Protein 3KH5 (pdb70)

CATH classification: 3.10.580.10 (+1 more: 3.10.580.10)

Radius of gyration: 19.26 Å; Cα contacts (8 Å, |Δi|>4): 533; chains: 1; bounding box: 36×44×48 Å

Organism: Methanocaldococcus jannaschii (strain ATCC 43067 / DSM 2661 / JAL-1 / JCM 10045 / NBRC 100440) (NCBI:txid243232)

Structure (mmCIF, N/CA/C/O backbone):
data_3KH5
#
_entry.id   3KH5
#
_cell.length_a   108.548
_cell.length_b   108.548
_cell.length_c   143.627
_cell.angle_alpha   90.00
_cell.angle_beta   90.00
_cell.angle_gamma   120.00
#
_symmetry.space_group_name_H-M   'H 3 2'
#
loop_
_entity.id
_entity.type
_entity.pdbx_description
1 polymer 'protein MJ1225'
2 non-polymer "ADENOSINE-5'-DIPHOSPHATE"
3 non-polymer 'ADENOSINE MONOPHOSPHATE'
4 non-polymer 'SULFATE ION'
5 water water
#
loop_
_atom_site.group_PDB
_atom_site.id
_atom_site.type_symbol
_atom_site.label_atom_id
_atom_site.label_alt_id
_atom_site.label_comp_id
_atom_site.label_asym_id
_atom_site.label_entity_id
_atom_site.label_seq_id
_atom_site.pdbx_PDB_ins_code
_atom_site.Cartn_x
_atom_site.Cartn_y
_atom_site.Cartn_z
_atom_site.occupancy
_atom_site.B_iso_or_equiv
_atom_site.auth_seq_id
_atom_site.auth_comp_id
_atom_site.auth_asym_id
_atom_site.auth_atom_id
_atom_site.pdbx_PDB_model_num
ATOM 1 N N . VAL A 1 3 ? 9.952 23.465 51.477 1.00 66.06 3 VAL A N 1
ATOM 2 C CA . VAL A 1 3 ? 8.917 22.705 50.712 1.00 66.05 3 VAL A CA 1
ATOM 3 C C . VAL A 1 3 ? 9.602 21.582 49.924 1.00 66.03 3 VAL A C 1
ATOM 4 O O . VAL A 1 3 ? 10.077 21.811 48.808 1.00 66.02 3 VAL A O 1
ATOM 8 N N . ARG A 1 4 ? 9.643 20.377 50.495 1.00 66.00 4 ARG A N 1
ATOM 9 C CA . ARG A 1 4 ? 10.426 19.286 49.900 1.00 66.05 4 ARG A CA 1
ATOM 10 C C . ARG A 1 4 ? 9.867 18.808 48.567 1.00 65.85 4 ARG A C 1
ATOM 11 O O . ARG A 1 4 ? 8.660 18.583 48.436 1.00 65.74 4 ARG A O 1
ATOM 19 N N . VAL A 1 5 ? 10.757 18.666 47.581 1.00 65.85 5 VAL A N 1
ATOM 20 C CA . VAL A 1 5 ? 10.376 18.180 46.249 1.00 65.94 5 VAL A CA 1
ATOM 21 C C . VAL A 1 5 ? 9.712 16.816 46.330 1.00 66.35 5 VAL A C 1
ATOM 22 O O . VAL A 1 5 ? 8.807 16.517 45.546 1.00 66.25 5 VAL A O 1
ATOM 26 N N . MET A 1 6 ? 10.164 15.997 47.281 1.00 67.07 6 MET A N 1
ATOM 27 C CA . MET A 1 6 ? 9.571 14.685 47.522 1.00 67.94 6 MET A CA 1
ATOM 28 C C . MET A 1 6 ? 8.067 14.764 47.785 1.00 68.71 6 MET A C 1
ATOM 29 O O . MET A 1 6 ? 7.339 13.807 47.506 1.00 68.76 6 MET A O 1
ATOM 34 N N . LYS A 1 7 ? 7.605 15.901 48.310 1.00 69.81 7 LYS A N 1
ATOM 35 C CA . LYS A 1 7 ? 6.174 16.127 48.549 1.00 70.95 7 LYS A CA 1
ATOM 36 C C . LYS A 1 7 ? 5.345 16.195 47.262 1.00 71.68 7 LYS A C 1
ATOM 37 O O . LYS A 1 7 ? 4.164 15.840 47.262 1.00 71.73 7 LYS A O 1
ATOM 43 N N . ILE A 1 8 ? 5.966 16.657 46.178 1.00 72.66 8 ILE A N 1
ATOM 44 C CA . ILE A 1 8 ? 5.327 16.688 44.861 1.00 73.63 8 ILE A CA 1
ATOM 45 C C . ILE A 1 8 ? 5.645 15.426 44.090 1.00 74.27 8 ILE A C 1
ATOM 46 O O . ILE A 1 8 ? 4.827 14.945 43.292 1.00 74.38 8 ILE A O 1
ATOM 51 N N . ALA A 1 9 ? 6.848 14.903 44.334 1.00 75.00 9 ALA A N 1
ATOM 52 C CA . ALA A 1 9 ? 7.405 13.828 43.524 1.00 75.57 9 ALA A CA 1
ATOM 53 C C . ALA A 1 9 ? 6.380 12.746 43.243 1.00 75.82 9 ALA A C 1
ATOM 54 O O . ALA A 1 9 ? 5.790 12.165 44.160 1.00 75.93 9 ALA A O 1
ATOM 56 N N . GLN A 1 10 ? 6.176 12.505 41.952 1.00 75.89 10 GLN A N 1
ATOM 57 C CA . GLN A 1 10 ? 5.224 11.526 41.464 1.00 75.74 10 GLN A CA 1
ATOM 58 C C . GLN A 1 10 ? 5.455 10.193 42.139 1.00 75.25 10 GLN A C 1
ATOM 59 O O . GLN A 1 10 ? 6.505 9.556 41.987 1.00 75.34 10 GLN A O 1
ATOM 65 N N . ASN A 1 11 ? 4.432 9.785 42.881 1.00 74.26 11 ASN A N 1
ATOM 66 C CA . ASN A 1 11 ? 4.497 8.673 43.810 1.00 72.98 11 ASN A CA 1
ATOM 67 C C . ASN A 1 11 ? 4.581 7.340 43.094 1.00 71.47 11 ASN A C 1
ATOM 68 O O . ASN A 1 11 ? 4.681 6.282 43.735 1.00 71.47 11 ASN A O 1
ATOM 73 N N . LYS A 1 12 ? 4.494 7.395 41.766 1.00 69.15 12 LYS A N 1
ATOM 74 C CA . LYS A 1 12 ? 4.595 6.204 40.949 1.00 66.61 12 LYS A CA 1
ATOM 75 C C . LYS A 1 12 ? 5.998 5.606 41.012 1.00 64.32 12 LYS A C 1
ATOM 76 O O . LYS A 1 12 ? 6.948 6.242 41.484 1.00 64.20 12 LYS A O 1
ATOM 82 N N . LYS A 1 13 ? 6.103 4.365 40.548 1.00 61.08 13 LYS A N 1
ATOM 83 C CA . LYS A 1 13 ? 7.383 3.740 40.260 1.00 57.76 13 LYS A CA 1
ATOM 84 C C . LYS A 1 13 ? 8.033 4.423 39.059 1.00 54.85 13 LYS A C 1
ATOM 85 O O . LYS A 1 13 ? 7.364 4.767 38.081 1.00 54.51 13 LYS A O 1
ATOM 91 N N . ILE A 1 14 ? 9.340 4.626 39.133 1.00 51.10 14 ILE A N 1
ATOM 92 C CA . ILE A 1 14 ? 10.028 5.252 38.021 1.00 47.40 14 ILE A CA 1
ATOM 93 C C . ILE A 1 14 ? 10.440 4.181 37.027 1.00 45.06 14 ILE A C 1
ATOM 94 O O . ILE A 1 14 ? 11.064 3.182 37.393 1.00 44.66 14 ILE A O 1
ATOM 99 N N . VAL A 1 15 ? 10.051 4.390 35.773 1.00 42.19 15 VAL A N 1
ATOM 100 C CA . VAL A 1 15 ? 10.432 3.508 34.673 1.00 39.76 15 VAL A CA 1
ATOM 101 C C . VAL A 1 15 ? 11.910 3.727 34.334 1.00 38.27 15 VAL A C 1
ATOM 102 O O . VAL A 1 15 ? 12.330 4.848 34.036 1.00 38.00 15 VAL A O 1
ATOM 106 N N . THR A 1 16 ? 12.689 2.651 34.397 1.00 36.56 16 THR A N 1
ATOM 107 C CA . THR A 1 16 ? 14.130 2.722 34.176 1.00 35.10 16 THR A CA 1
ATOM 108 C C . THR A 1 16 ? 14.606 1.668 33.186 1.00 34.24 16 THR A C 1
ATOM 109 O O . THR A 1 16 ? 13.874 0.729 32.854 1.00 34.04 16 THR A O 1
ATOM 113 N N . VAL A 1 17 ? 15.839 1.844 32.715 1.00 33.10 17 VAL A N 1
ATOM 114 C CA . VAL A 1 17 ? 16.583 0.787 32.022 1.00 32.36 17 VAL A CA 1
ATOM 115 C C . VAL A 1 17 ? 17.953 0.563 32.696 1.00 32.27 17 VAL A C 1
ATOM 116 O O . VAL A 1 17 ? 18.326 1.296 33.618 1.00 32.28 17 VAL A O 1
ATOM 120 N N . TYR A 1 18 ? 18.684 -0.456 32.239 1.00 32.18 18 TYR A N 1
ATOM 121 C CA . TYR A 1 18 ? 20.024 -0.779 32.755 1.00 32.08 18 TYR A CA 1
ATOM 122 C C . TYR A 1 18 ? 21.087 -0.444 31.723 1.00 31.73 18 TYR A C 1
ATOM 123 O O . TYR A 1 18 ? 20.763 -0.296 30.545 1.00 31.67 18 TYR A O 1
ATOM 132 N N . PRO A 1 19 ? 22.365 -0.325 32.152 1.00 31.48 19 PRO A N 1
ATOM 133 C CA . PRO A 1 19 ? 23.424 0.006 31.196 1.00 31.45 19 PRO A CA 1
ATOM 134 C C . PRO A 1 19 ? 23.536 -1.008 30.063 1.00 31.55 19 PRO A C 1
ATOM 135 O O . PRO A 1 19 ? 23.922 -0.643 28.949 1.00 31.26 19 PRO A O 1
ATOM 139 N N . THR A 1 20 ? 23.190 -2.261 30.346 1.00 31.74 20 THR A N 1
ATOM 140 C CA . THR A 1 20 ? 23.281 -3.328 29.347 1.00 32.16 20 THR A CA 1
ATOM 141 C C . THR A 1 20 ? 21.992 -3.556 28.544 1.00 31.99 20 THR A C 1
ATOM 142 O O . THR A 1 20 ? 21.972 -4.382 27.626 1.00 32.24 20 THR A O 1
ATOM 146 N N . THR A 1 21 ? 20.922 -2.843 28.893 1.00 31.83 21 THR A N 1
ATOM 147 C CA . THR A 1 21 ? 19.711 -2.828 28.075 1.00 31.51 21 THR A CA 1
ATOM 148 C C . THR A 1 21 ? 20.095 -2.268 26.701 1.00 31.26 21 THR A C 1
ATOM 149 O O . THR A 1 21 ? 20.787 -1.253 26.623 1.00 31.25 21 THR A O 1
ATOM 153 N N . THR A 1 22 ? 19.679 -2.937 25.626 1.00 30.90 22 THR A N 1
ATOM 154 C CA . THR A 1 22 ? 19.987 -2.459 24.273 1.00 30.63 22 THR A CA 1
ATOM 155 C C . THR A 1 22 ? 19.264 -1.154 23.981 1.00 30.95 22 THR A C 1
ATOM 156 O O . THR A 1 22 ? 18.214 -0.875 24.566 1.00 30.78 22 THR A O 1
ATOM 160 N N . ILE A 1 23 ? 19.825 -0.364 23.069 1.00 31.54 23 ILE A N 1
ATOM 161 C CA . ILE A 1 23 ? 19.146 0.815 22.527 1.00 32.06 23 ILE A CA 1
ATOM 162 C C . ILE A 1 23 ? 17.732 0.468 22.022 1.00 32.76 23 ILE A C 1
ATOM 163 O O . ILE A 1 23 ? 16.773 1.186 22.329 1.00 32.68 23 ILE A O 1
ATOM 168 N N . ARG A 1 24 ? 17.607 -0.630 21.265 1.00 33.67 24 ARG A N 1
ATOM 169 C CA . ARG A 1 24 ? 16.293 -1.088 20.765 1.00 34.53 24 ARG A CA 1
ATOM 170 C C . ARG A 1 24 ? 15.291 -1.248 21.909 1.00 34.61 24 ARG A C 1
ATOM 171 O O . ARG A 1 24 ? 14.184 -0.714 21.838 1.00 34.68 24 ARG A O 1
ATOM 179 N N . LYS A 1 25 ? 15.686 -1.974 22.957 1.00 34.80 25 LYS A N 1
ATOM 180 C CA . LYS A 1 25 ? 14.815 -2.221 24.115 1.00 35.13 25 LYS A CA 1
ATOM 181 C C . LYS A 1 25 ? 14.483 -0.935 24.876 1.00 34.91 25 LYS A C 1
ATOM 182 O O . LYS A 1 25 ? 13.367 -0.779 25.376 1.00 34.93 25 LYS A O 1
ATOM 188 N N . ALA A 1 26 ? 15.455 -0.026 24.965 1.00 34.65 26 ALA A N 1
ATOM 189 C CA . ALA A 1 26 ? 15.240 1.289 25.572 1.00 34.58 26 ALA A CA 1
ATOM 190 C C . ALA A 1 26 ? 14.182 2.077 24.802 1.00 34.69 26 ALA A C 1
ATOM 191 O O . ALA A 1 26 ? 13.308 2.701 25.406 1.00 34.48 26 ALA A O 1
ATOM 193 N N . LEU A 1 27 ? 14.261 2.032 23.472 1.00 35.13 27 LEU A N 1
ATOM 194 C CA . LEU A 1 27 ? 13.270 2.672 22.606 1.00 36.02 27 LEU A CA 1
ATOM 195 C C . LEU A 1 27 ? 11.860 2.129 22.810 1.00 36.78 27 LEU A C 1
ATOM 196 O O . LEU A 1 27 ? 10.895 2.896 22.867 1.00 36.75 27 LEU A O 1
ATOM 201 N N . MET A 1 28 ? 11.748 0.804 22.890 1.00 37.94 28 MET A N 1
ATOM 202 C CA . MET A 1 28 ? 10.460 0.143 23.105 1.00 39.35 28 MET A CA 1
ATOM 203 C C . MET A 1 28 ? 9.909 0.557 24.459 1.00 39.77 28 MET A C 1
ATOM 204 O O . MET A 1 28 ? 8.720 0.848 24.592 1.00 39.93 28 MET A O 1
ATOM 209 N N . THR A 1 29 ? 10.793 0.596 25.454 1.00 40.41 29 THR A N 1
ATOM 210 C CA . THR A 1 29 ? 10.440 1.064 26.786 1.00 41.13 29 THR A CA 1
ATOM 211 C C . THR A 1 29 ? 9.869 2.490 26.704 1.00 42.16 29 THR A C 1
ATOM 212 O O . THR A 1 29 ? 8.794 2.765 27.261 1.00 42.09 29 THR A O 1
ATOM 216 N N . MET A 1 30 ? 10.562 3.373 25.980 1.00 43.68 30 MET A N 1
ATOM 217 C CA . MET A 1 30 ? 10.117 4.757 25.768 1.00 45.38 30 MET A CA 1
ATOM 218 C C . MET A 1 30 ? 8.743 4.831 25.134 1.00 47.18 30 MET A C 1
ATOM 219 O O . MET A 1 30 ? 7.834 5.472 25.669 1.00 47.21 30 MET A O 1
ATOM 224 N N . ASN A 1 31 ? 8.613 4.184 23.978 1.00 49.64 31 ASN A N 1
ATOM 225 C CA . ASN A 1 31 ? 7.383 4.215 23.202 1.00 52.23 31 ASN A CA 1
ATOM 226 C C . ASN A 1 31 ? 6.211 3.596 23.933 1.00 53.66 31 ASN A C 1
ATOM 227 O O . ASN A 1 31 ? 5.088 4.091 23.838 1.00 53.90 31 ASN A O 1
ATOM 232 N N . GLU A 1 32 ? 6.478 2.514 24.660 1.00 55.45 32 GLU A N 1
ATOM 233 C CA . GLU A 1 32 ? 5.425 1.774 25.349 1.00 57.12 32 GLU A CA 1
ATOM 234 C C . GLU A 1 32 ? 4.875 2.546 26.534 1.00 57.80 32 GLU A C 1
ATOM 235 O O . GLU A 1 32 ? 3.677 2.829 26.597 1.00 58.03 32 GLU A O 1
ATOM 241 N N . ASN A 1 33 ? 5.762 2.893 27.462 1.00 58.48 33 ASN A N 1
ATOM 242 C CA . ASN A 1 33 ? 5.384 3.562 28.700 1.00 58.92 33 ASN A CA 1
ATOM 243 C C . ASN A 1 33 ? 5.016 5.035 28.531 1.00 58.80 33 ASN A C 1
ATOM 244 O O . ASN A 1 33 ? 4.551 5.668 29.484 1.00 58.92 33 ASN A O 1
ATOM 249 N N . LYS A 1 34 ? 5.232 5.569 27.328 1.00 58.38 34 LYS A N 1
ATOM 250 C CA . LYS A 1 34 ? 4.982 6.984 27.002 1.00 57.76 34 LYS A CA 1
ATOM 251 C C . LYS A 1 34 ? 5.942 7.942 27.716 1.00 56.71 34 LYS A C 1
ATOM 252 O O . LYS A 1 34 ? 5.836 9.165 27.571 1.00 56.70 34 LYS A O 1
ATOM 258 N N . TYR A 1 35 ? 6.877 7.377 28.480 1.00 55.17 35 TYR A N 1
ATOM 259 C CA . TYR A 1 35 ? 7.920 8.160 29.139 1.00 53.62 35 TYR A CA 1
ATOM 260 C C . TYR A 1 35 ? 9.118 8.353 28.242 1.00 51.90 35 TYR A C 1
ATOM 261 O O . TYR A 1 35 ? 9.785 7.395 27.838 1.00 51.76 35 TYR A O 1
ATOM 270 N N . ARG A 1 36 ? 9.376 9.618 27.940 1.00 49.62 36 ARG A N 1
ATOM 271 C CA . ARG A 1 36 ? 10.455 9.981 27.044 1.00 47.46 36 ARG A CA 1
ATOM 272 C C . ARG A 1 36 ? 11.746 10.388 27.786 1.00 45.37 36 ARG A C 1
ATOM 273 O O . ARG A 1 36 ? 12.647 10.986 27.192 1.00 45.06 36 ARG A O 1
ATOM 281 N N . ARG A 1 37 ? 11.831 10.046 29.073 1.00 42.72 37 ARG A N 1
ATOM 282 C CA . ARG A 1 37 ? 13.027 10.305 29.888 1.00 40.09 37 ARG A CA 1
ATOM 283 C C . ARG A 1 37 ? 13.285 9.118 30.812 1.00 38.38 37 ARG A C 1
ATOM 284 O O . ARG A 1 37 ? 12.533 8.889 31.763 1.00 38.10 37 ARG A O 1
ATOM 292 N N . LEU A 1 38 ? 14.345 8.362 30.527 1.00 36.35 38 LEU A N 1
ATOM 293 C CA . LEU A 1 38 ? 14.628 7.133 31.273 1.00 34.67 38 LEU A CA 1
ATOM 294 C C . LEU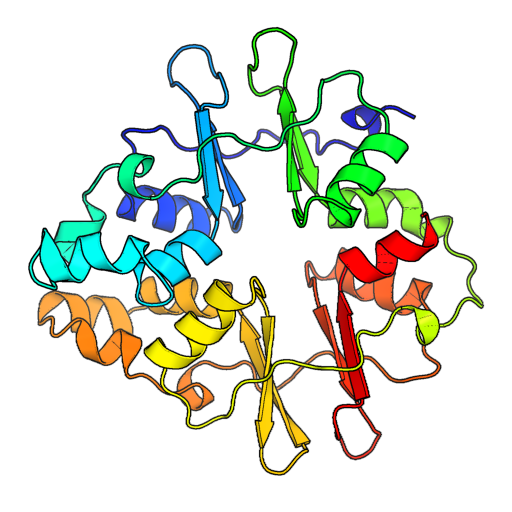 A 1 38 ? 15.958 7.139 32.032 1.00 33.59 38 LEU A C 1
ATOM 295 O O . LEU A 1 38 ? 17.028 7.096 31.401 1.00 33.22 38 LEU A O 1
ATOM 300 N N . PRO A 1 39 ? 15.902 7.177 33.385 1.00 32.82 39 PRO A N 1
ATOM 301 C CA . PRO A 1 39 ? 17.098 6.945 34.196 1.00 32.33 39 PRO A CA 1
ATOM 302 C C . PRO A 1 39 ? 17.690 5.575 33.912 1.00 32.02 39 PRO A C 1
ATOM 303 O O . PRO A 1 39 ? 16.957 4.598 33.720 1.00 31.56 39 PRO A O 1
ATOM 307 N N . VAL A 1 40 ? 19.014 5.531 33.857 1.00 31.98 40 VAL A N 1
ATOM 308 C CA . VAL A 1 40 ? 19.738 4.288 33.711 1.00 32.30 40 VAL A CA 1
ATOM 309 C C . VAL A 1 40 ? 20.314 3.965 35.090 1.00 33.29 40 VAL A C 1
ATOM 310 O O . VAL A 1 40 ? 21.012 4.785 35.699 1.00 33.29 40 VAL A O 1
ATOM 314 N N . VAL A 1 41 ? 19.971 2.784 35.595 1.00 34.50 41 VAL A N 1
ATOM 315 C CA . VAL A 1 41 ? 20.354 2.371 36.944 1.00 35.81 41 VAL A CA 1
ATOM 316 C C . VAL A 1 41 ? 21.070 1.013 36.936 1.00 37.19 41 VAL A C 1
ATOM 317 O O . VAL A 1 41 ? 20.877 0.216 36.015 1.00 37.05 41 VAL A O 1
ATOM 321 N N . ASN A 1 42 ? 21.891 0.747 37.951 1.00 39.08 42 ASN A N 1
ATOM 322 C CA . ASN A 1 42 ? 22.424 -0.606 38.159 1.00 41.20 42 ASN A CA 1
ATOM 323 C C . ASN A 1 42 ? 21.315 -1.560 38.604 1.00 42.44 42 ASN A C 1
ATOM 324 O O . ASN A 1 42 ? 20.398 -1.148 39.321 1.00 42.55 42 ASN A O 1
ATOM 329 N N . ALA A 1 43 ? 21.418 -2.836 38.213 1.00 44.20 43 ALA A N 1
ATOM 330 C CA . ALA A 1 43 ? 20.310 -3.801 38.439 1.00 45.84 43 ALA A CA 1
ATOM 331 C C . ALA A 1 43 ? 20.011 -4.410 39.845 1.00 46.87 43 ALA A C 1
ATOM 332 O O . ALA A 1 43 ? 18.832 -4.589 40.165 1.00 47.15 43 ALA A O 1
ATOM 334 N N . GLY A 1 44 ? 20.983 -4.700 40.709 1.00 47.79 44 GLY A N 1
ATOM 335 C CA . GLY A 1 44 ? 22.224 -3.989 40.899 1.00 48.63 44 GLY A CA 1
ATOM 336 C C . GLY A 1 44 ? 21.934 -3.435 42.287 1.00 49.00 44 GLY A C 1
ATOM 337 O O . GLY A 1 44 ? 21.292 -4.111 43.119 1.00 49.19 44 GLY A O 1
ATOM 338 N N . ASN A 1 45 ? 22.360 -2.199 42.523 1.00 49.02 45 ASN A N 1
ATOM 339 C CA . ASN A 1 45 ? 22.038 -1.461 43.750 1.00 48.75 45 ASN A CA 1
ATOM 340 C C . ASN A 1 45 ? 21.068 -0.290 43.521 1.00 48.14 45 ASN A C 1
ATOM 341 O O . ASN A 1 45 ? 20.845 0.524 44.424 1.00 48.17 45 ASN A O 1
ATOM 346 N N . ASN A 1 46 ? 20.512 -0.208 42.311 1.00 47.08 46 ASN A N 1
ATOM 347 C CA . ASN A 1 46 ? 19.588 0.866 41.914 1.00 45.92 46 ASN A CA 1
ATOM 348 C C . ASN A 1 46 ? 20.220 2.262 41.862 1.00 44.73 46 ASN A C 1
ATOM 349 O O . ASN A 1 46 ? 19.509 3.269 41.893 1.00 44.61 46 ASN A O 1
ATOM 354 N N . LYS A 1 47 ? 21.545 2.324 41.776 1.00 43.19 47 LYS A N 1
ATOM 355 C CA . LYS A 1 47 ? 22.229 3.608 41.669 1.00 41.76 47 LYS A CA 1
ATOM 356 C C . LYS A 1 47 ? 22.078 4.189 40.271 1.00 40.49 47 LYS A C 1
ATOM 357 O O . LYS A 1 47 ? 22.202 3.471 39.277 1.00 40.07 47 LYS A O 1
ATOM 363 N N . VAL A 1 48 ? 21.807 5.491 40.210 1.00 39.04 48 VAL A N 1
ATOM 364 C CA . VAL A 1 48 ? 21.705 6.211 38.941 1.00 37.67 48 VAL A CA 1
ATOM 365 C C . VAL A 1 48 ? 23.090 6.350 38.322 1.00 36.69 48 VAL A C 1
ATOM 366 O O . VAL A 1 48 ? 23.979 6.982 38.899 1.00 36.76 48 VAL A O 1
ATOM 370 N N . VAL A 1 49 ? 23.271 5.741 37.155 1.00 35.25 49 VAL A N 1
ATOM 371 C CA . VAL A 1 49 ? 24.549 5.802 36.454 1.00 33.86 49 VAL A CA 1
ATOM 372 C C . VAL A 1 49 ? 24.424 6.500 35.103 1.00 32.92 49 VAL A C 1
ATOM 373 O O . VAL A 1 49 ? 25.425 6.713 34.419 1.00 32.85 49 VAL A O 1
ATOM 377 N N . GLY A 1 50 ? 23.205 6.859 34.717 1.00 31.88 50 GLY A N 1
ATOM 378 C CA . GLY A 1 50 ? 22.991 7.521 33.431 1.00 30.95 50 GLY A CA 1
ATOM 379 C C . GLY A 1 50 ? 21.550 7.936 33.232 1.00 30.36 50 GLY A C 1
ATOM 380 O O . GLY A 1 50 ? 20.707 7.707 34.101 1.00 30.34 50 GLY A O 1
ATOM 381 N N . ILE A 1 51 ? 21.276 8.561 32.090 1.00 29.80 51 ILE A N 1
ATOM 382 C CA . ILE A 1 51 ? 19.921 8.938 31.693 1.00 29.42 51 ILE A CA 1
ATOM 383 C C . ILE A 1 51 ? 19.859 8.973 30.163 1.00 29.16 51 ILE A C 1
ATOM 384 O O . ILE A 1 51 ? 20.840 9.329 29.505 1.00 28.85 51 ILE A O 1
ATOM 389 N N . ILE A 1 52 ? 18.722 8.577 29.601 1.00 29.02 52 ILE A N 1
ATOM 390 C CA . ILE A 1 52 ? 18.547 8.541 28.151 1.00 29.08 52 ILE A CA 1
ATOM 391 C C . ILE A 1 52 ? 17.168 9.088 27.810 1.00 28.97 52 ILE A C 1
ATOM 392 O O . ILE A 1 52 ? 16.164 8.665 28.393 1.00 29.16 52 ILE A O 1
ATOM 397 N N . THR A 1 53 ? 17.127 10.060 26.904 1.00 28.65 53 THR A N 1
ATOM 398 C CA . THR A 1 53 ? 15.871 10.678 26.491 1.00 28.38 53 THR A CA 1
ATOM 399 C C . THR A 1 53 ? 15.741 10.558 24.981 1.00 28.46 53 THR A C 1
ATOM 400 O O . THR A 1 53 ? 16.655 10.067 24.312 1.00 28.31 53 THR A O 1
ATOM 404 N N . SER A 1 54 ? 14.619 11.029 24.443 1.00 28.58 54 SER A N 1
ATOM 405 C CA . SER A 1 54 ? 14.382 10.989 23.001 1.00 28.99 54 SER A CA 1
ATOM 406 C C . SER A 1 54 ? 15.383 11.837 22.225 1.00 28.98 54 SER A C 1
ATOM 407 O O . SER A 1 54 ? 15.654 11.564 21.057 1.00 28.84 54 SER A O 1
ATOM 410 N N . MET A 1 55 ? 15.921 12.865 22.877 1.00 29.18 55 MET A N 1
ATOM 411 C CA . MET A 1 55 ? 16.937 13.719 22.269 1.00 29.37 55 MET A CA 1
ATOM 412 C C . MET A 1 55 ? 18.238 12.977 22.020 1.00 28.88 55 MET A C 1
ATOM 413 O O . MET A 1 55 ? 18.895 13.203 21.007 1.00 28.62 55 MET A O 1
ATOM 418 N N . ASP A 1 56 ? 18.606 12.087 22.933 1.00 28.41 56 ASP A N 1
ATOM 419 C CA . ASP A 1 56 ? 19.771 11.232 22.728 1.00 28.48 56 ASP A CA 1
ATOM 420 C C . ASP A 1 56 ? 19.571 10.305 21.536 1.00 28.61 56 ASP A C 1
ATOM 421 O O . ASP A 1 56 ? 20.521 9.993 20.813 1.00 28.35 56 ASP A O 1
ATOM 426 N N . ILE A 1 57 ? 18.331 9.854 21.354 1.00 29.15 57 ILE A N 1
ATOM 427 C CA . ILE A 1 57 ? 17.975 8.993 20.229 1.00 29.59 57 ILE A CA 1
ATOM 428 C C . ILE A 1 57 ? 18.038 9.788 18.927 1.00 29.88 57 ILE A C 1
ATOM 429 O O . ILE A 1 57 ? 18.520 9.282 17.914 1.00 30.24 57 ILE A O 1
ATOM 434 N N . VAL A 1 58 ? 17.553 11.029 18.960 1.00 30.04 58 VAL A N 1
ATOM 435 C CA . VAL A 1 58 ? 17.634 11.939 17.804 1.00 30.34 58 VAL A CA 1
ATOM 436 C C . VAL A 1 58 ? 19.092 12.240 17.408 1.00 30.46 58 VAL A C 1
ATOM 437 O O . VAL A 1 58 ? 19.417 12.343 16.221 1.00 30.51 58 VAL A O 1
ATOM 441 N N . ASP A 1 59 ? 19.952 12.371 18.414 1.00 30.50 59 ASP A N 1
ATOM 442 C CA . ASP A 1 59 ? 21.403 12.497 18.243 1.00 30.64 59 ASP A CA 1
ATOM 443 C C . ASP A 1 59 ? 21.974 11.262 17.514 1.00 30.78 59 ASP A C 1
ATOM 444 O O . ASP A 1 59 ? 22.605 11.374 16.455 1.00 30.89 59 ASP A O 1
ATOM 449 N N . PHE A 1 60 ? 21.726 10.095 18.105 1.00 30.93 60 PHE A N 1
ATOM 450 C CA . PHE A 1 60 ? 22.073 8.782 17.561 1.00 31.28 60 PHE A CA 1
ATOM 451 C C . PHE A 1 60 ? 21.624 8.572 16.109 1.00 31.54 60 PHE A C 1
ATOM 452 O O . PHE A 1 60 ? 22.367 8.021 15.299 1.00 31.66 60 PHE A O 1
ATOM 460 N N . MET A 1 61 ? 20.413 9.023 15.791 1.00 31.91 61 MET A N 1
ATOM 461 C CA . MET A 1 61 ? 19.843 8.862 14.453 1.00 32.51 61 MET A CA 1
ATOM 462 C C . MET A 1 61 ? 20.526 9.705 13.377 1.00 32.52 61 MET A C 1
ATOM 463 O O . MET A 1 61 ? 20.318 9.466 12.184 1.00 32.67 61 MET A O 1
ATOM 468 N N . GLY A 1 62 ? 21.323 10.692 13.787 1.00 32.45 62 GLY A N 1
ATOM 469 C CA . GLY A 1 62 ? 21.917 11.626 12.814 1.00 32.22 62 GLY A CA 1
ATOM 470 C C . GLY A 1 62 ? 22.166 13.034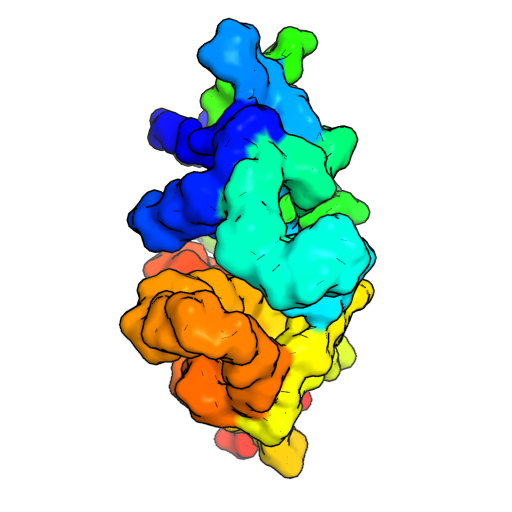 13.327 1.00 31.94 62 GLY A C 1
ATOM 471 O O . GLY A 1 62 ? 23.011 13.748 12.785 1.00 31.96 62 GLY A O 1
ATOM 472 N N . GLY A 1 63 ? 21.436 13.431 14.367 1.00 31.57 63 GLY A N 1
ATOM 473 C CA . GLY A 1 63 ? 21.500 14.793 14.893 1.00 31.02 63 GLY A CA 1
ATOM 474 C C . GLY A 1 63 ? 22.824 15.222 15.503 1.00 30.86 63 GLY A C 1
ATOM 475 O O . GLY A 1 63 ? 23.122 16.415 15.559 1.00 30.79 63 GLY A O 1
ATOM 476 N N . GLY A 1 64 ? 23.625 14.269 15.965 1.00 30.85 64 GLY A N 1
ATOM 477 C CA . GLY A 1 64 ? 24.883 14.631 16.601 1.00 31.23 64 GLY A CA 1
ATOM 478 C C . GLY A 1 64 ? 25.941 13.556 16.581 1.00 31.49 64 GLY A C 1
ATOM 479 O O . GLY A 1 64 ? 25.910 12.647 15.751 1.00 31.38 64 GLY A O 1
ATOM 480 N N . SER A 1 65 ? 26.864 13.658 17.532 1.00 32.01 65 SER A N 1
ATOM 481 C CA . SER A 1 65 ? 28.063 12.826 17.559 1.00 32.65 65 SER A CA 1
ATOM 482 C C . SER A 1 65 ? 27.766 11.344 17.786 1.00 33.13 65 SER A C 1
ATOM 483 O O . SER A 1 65 ? 28.543 10.491 17.360 1.00 33.02 65 SER A O 1
ATOM 486 N N . LYS A 1 66 ? 26.646 11.038 18.440 1.00 33.89 66 LYS A N 1
ATOM 487 C CA . LYS A 1 66 ? 26.283 9.644 18.724 1.00 34.79 66 LYS A CA 1
ATOM 488 C C . LYS A 1 66 ? 25.909 8.869 17.460 1.00 35.91 66 LYS A C 1
ATOM 489 O O . LYS A 1 66 ? 25.875 7.634 17.467 1.00 35.93 66 LYS A O 1
ATOM 495 N N . TYR A 1 67 ? 25.647 9.601 16.380 1.00 37.60 67 TYR A N 1
ATOM 496 C CA . TYR A 1 67 ? 25.369 8.997 15.080 1.00 39.54 67 TYR A CA 1
ATOM 497 C C . TYR A 1 67 ? 26.517 8.142 14.545 1.00 40.48 67 TYR A C 1
ATOM 498 O O . TYR A 1 67 ? 26.299 7.236 13.733 1.00 40.71 67 TYR A O 1
ATOM 507 N N . ASN A 1 68 ? 27.734 8.425 14.996 1.00 41.81 68 ASN A N 1
ATOM 508 C CA . ASN A 1 68 ? 28.886 7.675 14.513 1.00 43.12 68 ASN A CA 1
ATOM 509 C C . ASN A 1 68 ? 28.950 6.226 15.011 1.00 43.69 68 ASN A C 1
ATOM 510 O O . ASN A 1 68 ? 29.766 5.437 14.524 1.00 43.79 68 ASN A O 1
ATOM 515 N N . LEU A 1 69 ? 28.073 5.875 15.954 1.00 44.39 69 LEU A N 1
ATOM 516 C CA . LEU A 1 69 ? 27.871 4.468 16.307 1.00 45.10 69 LEU A CA 1
ATOM 517 C C . LEU A 1 69 ? 27.255 3.698 15.132 1.00 45.73 69 LEU A C 1
ATOM 518 O O . LEU A 1 69 ? 27.675 2.578 14.834 1.00 45.74 69 LEU A O 1
ATOM 523 N N . ILE A 1 70 ? 26.267 4.306 14.472 1.00 46.80 70 ILE A N 1
ATOM 524 C CA . ILE A 1 70 ? 25.679 3.753 13.253 1.00 47.96 70 ILE A CA 1
ATOM 525 C C . ILE A 1 70 ? 26.694 3.799 12.104 1.00 49.32 70 ILE A C 1
ATOM 526 O O . ILE A 1 70 ? 27.102 2.749 11.594 1.00 49.36 70 ILE A O 1
ATOM 531 N N . ARG A 1 71 ? 27.118 5.009 11.721 1.00 51.12 71 ARG A N 1
ATOM 532 C CA . ARG A 1 71 ? 27.870 5.222 10.466 1.00 53.04 71 ARG A CA 1
ATOM 533 C C . ARG A 1 71 ? 29.244 4.540 10.408 1.00 53.79 71 ARG A C 1
ATOM 534 O O . ARG A 1 71 ? 29.649 4.049 9.350 1.00 53.97 71 ARG A O 1
ATOM 542 N N . GLU A 1 72 ? 29.947 4.502 11.537 1.00 54.73 72 GLU A N 1
ATOM 543 C CA . GLU A 1 72 ? 31.317 3.985 11.567 1.00 55.61 72 GLU A CA 1
ATOM 544 C C . GLU A 1 72 ? 31.441 2.554 12.064 1.00 55.91 72 GLU A C 1
ATOM 545 O O . GLU A 1 72 ? 31.954 1.687 11.349 1.00 56.01 72 GLU A O 1
ATOM 551 N N . LYS A 1 73 ? 31.001 2.313 13.294 1.00 56.17 73 LYS A N 1
ATOM 552 C CA . LYS A 1 73 ? 31.147 0.994 13.887 1.00 56.39 73 LYS A CA 1
ATOM 553 C C . LYS A 1 73 ? 30.325 -0.035 13.134 1.00 56.39 73 LYS A C 1
ATOM 554 O O . LYS A 1 73 ? 30.809 -1.125 12.825 1.00 56.42 73 LYS A O 1
ATOM 560 N N . HIS A 1 74 ? 29.086 0.328 12.829 1.00 56.40 74 HIS A N 1
ATOM 561 C CA . HIS A 1 74 ? 28.148 -0.606 12.232 1.00 56.41 74 HIS A CA 1
ATOM 562 C C . HIS A 1 74 ? 27.869 -0.291 10.783 1.00 56.71 74 HIS A C 1
ATOM 563 O O . HIS A 1 74 ? 26.875 -0.748 10.213 1.00 56.75 74 HIS A O 1
ATOM 570 N N . GLU A 1 75 ? 28.763 0.503 10.199 1.00 57.07 75 GLU A N 1
ATOM 571 C CA . GLU A 1 75 ? 28.792 0.734 8.762 1.00 57.43 75 GLU A CA 1
ATOM 572 C C . GLU A 1 75 ? 27.408 1.038 8.222 1.00 57.28 75 GLU A C 1
ATOM 573 O O . GLU A 1 75 ? 27.023 0.523 7.167 1.00 57.34 75 GLU A O 1
ATOM 579 N N . ARG A 1 76 ? 26.656 1.852 8.959 1.00 57.00 76 ARG A N 1
ATOM 580 C CA . ARG A 1 76 ? 25.360 2.338 8.496 1.00 56.64 76 ARG A CA 1
ATOM 581 C C . ARG A 1 76 ? 24.182 1.417 8.812 1.00 55.73 76 ARG A C 1
ATOM 582 O O . ARG A 1 76 ? 23.048 1.703 8.417 1.00 55.74 76 ARG A O 1
ATOM 590 N N . ASN A 1 77 ? 24.446 0.325 9.520 1.00 54.52 77 ASN A N 1
ATOM 591 C CA . ASN A 1 77 ? 23.401 -0.620 9.884 1.00 53.20 77 ASN A CA 1
ATOM 592 C C . ASN A 1 77 ? 22.707 -0.218 11.184 1.00 52.30 77 ASN A C 1
ATOM 593 O O . ASN A 1 77 ? 23.186 -0.530 12.278 1.00 52.04 77 ASN A O 1
ATOM 598 N N . PHE A 1 78 ? 21.579 0.475 11.045 1.00 51.17 78 PHE A N 1
ATOM 599 C CA . PHE A 1 78 ? 20.794 0.958 12.180 1.00 50.22 78 PHE A CA 1
ATOM 600 C C . PHE A 1 78 ? 20.262 -0.188 13.026 1.00 49.42 78 PHE A C 1
ATOM 601 O O . PHE A 1 78 ? 20.267 -0.114 14.256 1.00 49.33 78 PHE A O 1
ATOM 609 N N . LEU A 1 79 ? 19.796 -1.237 12.356 1.00 48.33 79 LEU A N 1
ATOM 610 C CA . LEU A 1 79 ? 19.250 -2.401 13.035 1.00 47.22 79 LEU A CA 1
ATOM 611 C C . LEU A 1 79 ? 20.292 -3.140 13.865 1.00 46.12 79 LEU A C 1
ATOM 612 O O . LEU A 1 79 ? 19.985 -3.614 14.966 1.00 46.01 79 LEU A O 1
ATOM 617 N N . ALA A 1 80 ? 21.517 -3.238 13.353 1.00 44.76 80 ALA A N 1
ATOM 618 C CA . ALA A 1 80 ? 22.603 -3.811 14.147 1.00 43.40 80 ALA A CA 1
ATOM 619 C C . ALA A 1 80 ? 23.015 -2.876 15.289 1.00 42.51 80 ALA A C 1
ATOM 620 O O . ALA A 1 80 ? 23.253 -3.328 16.413 1.00 42.36 80 ALA A O 1
ATOM 622 N N . ALA A 1 81 ? 23.091 -1.579 14.986 1.00 41.33 81 ALA A N 1
ATOM 623 C CA . ALA A 1 81 ? 23.541 -0.563 15.939 1.00 40.21 81 ALA A CA 1
ATOM 624 C C . ALA A 1 81 ? 22.652 -0.496 17.171 1.00 39.45 81 ALA A C 1
ATOM 625 O O . ALA A 1 81 ? 23.135 -0.256 18.278 1.00 39.18 81 ALA A O 1
ATOM 627 N N . ILE A 1 82 ? 21.354 -0.717 16.979 1.00 38.69 82 ILE A N 1
ATOM 628 C CA . ILE A 1 82 ? 20.415 -0.671 18.099 1.00 38.13 82 ILE A CA 1
ATOM 629 C C . ILE A 1 82 ? 20.505 -1.880 19.027 1.00 37.52 82 ILE A C 1
ATOM 630 O O . ILE A 1 82 ? 19.839 -1.915 20.062 1.00 37.43 82 ILE A O 1
ATOM 635 N N . ASN A 1 83 ? 21.329 -2.862 18.662 1.00 36.98 83 ASN A N 1
ATOM 636 C CA . ASN A 1 83 ? 21.646 -3.965 19.571 1.00 36.60 83 ASN A CA 1
ATOM 637 C C . ASN A 1 83 ? 22.751 -3.621 20.579 1.00 36.29 83 ASN A C 1
ATOM 638 O O . ASN A 1 83 ? 22.986 -4.379 21.525 1.00 36.26 83 ASN A O 1
ATOM 643 N N . GLU A 1 84 ? 23.407 -2.475 20.389 1.00 35.92 84 GLU A N 1
ATOM 644 C CA . GLU A 1 84 ? 24.382 -1.958 21.356 1.00 35.54 84 GLU A CA 1
ATOM 645 C C . GLU A 1 84 ? 23.710 -1.633 22.690 1.00 34.92 84 GLU A C 1
ATOM 646 O O . GLU A 1 84 ? 22.556 -1.206 22.707 1.00 34.96 84 GLU A O 1
ATOM 652 N N . PRO A 1 85 ? 24.432 -1.829 23.810 1.00 34.42 85 PRO A N 1
ATOM 653 C CA . PRO A 1 85 ? 23.916 -1.434 25.115 1.00 34.15 85 PRO A CA 1
ATOM 654 C C . PRO A 1 85 ? 23.712 0.076 25.189 1.00 34.12 85 PRO A C 1
ATOM 655 O O . PRO A 1 85 ? 24.479 0.846 24.597 1.00 33.97 85 PRO A O 1
ATOM 659 N N . VAL A 1 86 ? 22.666 0.475 25.905 1.00 34.18 86 VAL A N 1
ATOM 660 C CA . VAL A 1 86 ? 22.293 1.869 26.046 1.00 34.27 86 VAL A CA 1
ATOM 661 C C . VAL A 1 86 ? 23.450 2.688 26.641 1.00 34.19 86 VAL A C 1
ATOM 662 O O . VAL A 1 86 ? 23.524 3.897 26.417 1.00 34.09 86 VAL A O 1
ATOM 666 N N . ARG A 1 87 ? 24.364 2.028 27.358 1.00 34.12 87 ARG A N 1
ATOM 667 C CA . ARG A 1 87 ? 25.518 2.727 27.932 1.00 34.25 87 ARG A CA 1
ATOM 668 C C . ARG A 1 87 ? 26.360 3.422 26.851 1.00 33.82 87 ARG A C 1
ATOM 669 O O . ARG A 1 87 ? 27.038 4.416 27.141 1.00 33.63 87 ARG A O 1
ATOM 677 N N . GLU A 1 88 ? 26.289 2.941 25.608 1.00 33.42 88 GLU A N 1
ATOM 678 C CA . GLU A 1 88 ? 27.0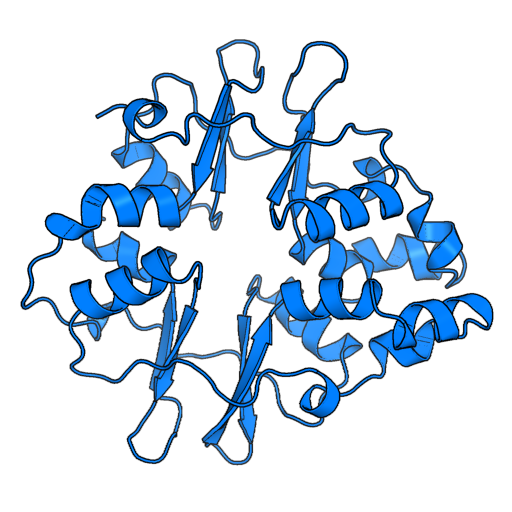23 3.572 24.507 1.00 33.44 88 GLU A CA 1
ATOM 679 C C . GLU A 1 88 ? 26.529 4.981 24.154 1.00 32.94 88 GLU A C 1
ATOM 680 O O . GLU A 1 88 ? 27.304 5.787 23.636 1.00 33.11 88 GLU A O 1
ATOM 686 N N . ILE A 1 89 ? 25.257 5.276 24.429 1.00 32.34 89 ILE A N 1
ATOM 687 C CA . ILE A 1 89 ? 24.669 6.569 24.040 1.00 31.89 89 ILE A CA 1
ATOM 688 C C . ILE A 1 89 ? 23.985 7.363 25.164 1.00 31.81 89 ILE A C 1
ATOM 689 O O . ILE A 1 89 ? 23.485 8.466 24.925 1.00 31.64 89 ILE A O 1
ATOM 694 N N . MET A 1 90 ? 23.958 6.814 26.374 1.00 31.76 90 MET A N 1
ATOM 695 C CA . MET A 1 90 ? 23.360 7.524 27.500 1.00 31.99 90 MET A CA 1
ATOM 696 C C . MET A 1 90 ? 24.225 8.706 27.943 1.00 32.39 90 MET A C 1
ATOM 697 O O . MET A 1 90 ? 25.445 8.714 27.736 1.00 32.23 90 MET A O 1
ATOM 702 N N . GLU A 1 91 ? 23.592 9.701 28.548 1.00 33.09 91 GLU A N 1
ATOM 703 C CA . GLU A 1 91 ? 24.348 10.728 29.235 1.00 34.12 91 GLU A CA 1
ATOM 704 C C . GLU A 1 91 ? 24.758 10.220 30.614 1.00 34.75 91 GLU A C 1
ATOM 705 O O . GLU A 1 91 ? 23.933 9.680 31.353 1.00 34.71 91 GLU A O 1
ATOM 711 N N . GLU A 1 92 ? 26.043 10.348 30.934 1.00 35.78 92 GLU A N 1
ATOM 712 C CA . GLU A 1 92 ? 26.548 10.025 32.274 1.00 36.84 92 GLU A CA 1
ATOM 713 C C . GLU A 1 92 ? 26.724 11.357 33.021 1.00 37.17 92 GLU A C 1
ATOM 714 O O . GLU A 1 92 ? 26.398 12.405 32.456 1.00 37.29 92 GLU A O 1
ATOM 720 N N . ASN A 1 93 ? 27.201 11.363 34.265 1.00 37.58 93 ASN A N 1
ATOM 721 C CA . ASN A 1 93 ? 27.273 12.637 35.012 1.00 37.77 93 ASN A CA 1
ATOM 722 C C . ASN A 1 93 ? 25.883 13.282 35.092 1.00 37.30 93 ASN A C 1
ATOM 723 O O . ASN A 1 93 ? 25.691 14.437 34.697 1.00 37.57 93 ASN A O 1
ATOM 728 N N . VAL A 1 94 ? 24.917 12.518 35.591 1.00 36.42 94 VAL A N 1
ATOM 729 C CA . VAL A 1 94 ? 23.518 12.931 35.607 1.00 35.34 94 VAL A CA 1
ATOM 730 C C . VAL A 1 94 ? 23.314 14.087 36.584 1.00 35.23 94 VAL A C 1
ATOM 731 O O . VAL A 1 94 ? 23.916 14.117 37.656 1.00 34.85 94 VAL A O 1
ATOM 735 N N . ILE A 1 95 ? 22.485 15.050 36.201 1.00 35.24 95 ILE A N 1
ATOM 736 C CA . ILE A 1 95 ? 22.039 16.067 37.138 1.00 35.58 95 ILE A CA 1
ATOM 737 C C . ILE A 1 95 ? 20.902 15.486 37.979 1.00 35.86 95 ILE A C 1
ATOM 738 O O . ILE A 1 95 ? 19.816 15.197 37.459 1.00 35.53 95 ILE A O 1
ATOM 743 N N . THR A 1 96 ? 21.160 15.307 39.275 1.00 36.45 96 THR A N 1
ATOM 744 C CA . THR A 1 96 ? 20.159 14.776 40.207 1.00 37.16 96 THR A CA 1
ATOM 745 C C . THR A 1 96 ? 19.849 15.738 41.365 1.00 38.08 96 THR A C 1
ATOM 746 O O . THR A 1 96 ? 20.566 16.724 41.577 1.00 38.15 96 THR A O 1
ATOM 750 N N . LEU A 1 97 ? 18.778 15.433 42.104 1.00 39.20 97 LEU A N 1
ATOM 751 C CA . LEU A 1 97 ? 18.465 16.096 43.381 1.00 40.36 97 LEU A CA 1
ATOM 752 C C . LEU A 1 97 ? 18.477 15.104 44.556 1.00 41.47 97 LEU A C 1
ATOM 753 O O . LEU A 1 97 ? 18.101 13.937 44.403 1.00 41.40 97 LEU A O 1
ATOM 758 N N . LYS A 1 98 ? 18.926 15.583 45.718 1.00 43.00 98 LYS A N 1
ATOM 759 C CA . LYS A 1 98 ? 18.944 14.799 46.961 1.00 44.68 98 LYS A CA 1
ATOM 760 C C . LYS A 1 98 ? 17.523 14.658 47.491 1.00 45.71 98 LYS A C 1
ATOM 761 O O . LYS A 1 98 ? 16.690 15.531 47.239 1.00 45.68 98 LYS A O 1
ATOM 767 N N . GLU A 1 99 ? 17.232 13.576 48.217 1.00 47.25 99 GLU A N 1
ATOM 768 C CA . GLU A 1 99 ? 15.849 13.343 48.681 1.00 48.76 99 GLU A CA 1
ATOM 769 C C . GLU A 1 99 ? 15.316 14.409 49.654 1.00 49.32 99 GLU A C 1
ATOM 770 O O . GLU A 1 99 ? 14.104 14.489 49.900 1.00 49.49 99 GLU A O 1
ATOM 776 N N . ASN A 1 100 ? 16.221 15.235 50.182 1.00 49.89 100 ASN A N 1
ATOM 777 C CA . ASN A 1 100 ? 15.842 16.357 51.043 1.00 50.30 100 ASN A CA 1
ATOM 778 C C . ASN A 1 100 ? 15.883 17.730 50.363 1.00 49.99 100 ASN A C 1
ATOM 779 O O . ASN A 1 100 ? 15.852 18.761 51.039 1.00 50.02 100 ASN A O 1
ATOM 784 N N . ALA A 1 101 ? 15.948 17.738 49.032 1.00 49.45 101 ALA A N 1
ATOM 785 C CA . ALA A 1 101 ? 15.918 18.979 48.257 1.00 48.87 101 ALA A CA 1
ATOM 786 C C . ALA A 1 101 ? 14.535 19.619 48.316 1.00 48.55 101 ALA A C 1
ATOM 787 O O . ALA A 1 101 ? 13.523 18.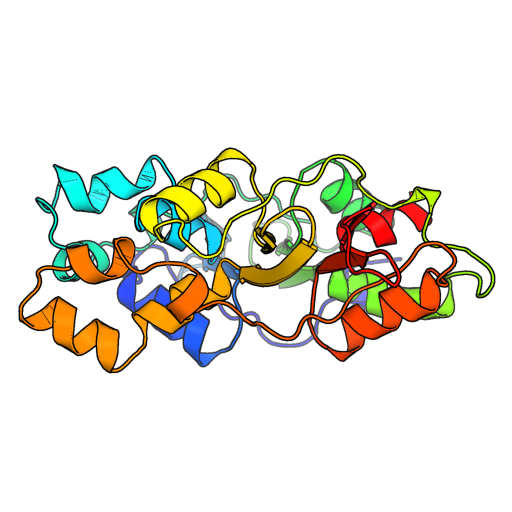911 48.341 1.00 48.50 101 ALA A O 1
ATOM 789 N N A ASP A 1 102 ? 14.494 20.950 48.338 0.50 48.34 102 ASP A N 1
ATOM 790 N N B ASP A 1 102 ? 14.496 20.950 48.358 0.50 48.44 102 ASP A N 1
ATOM 791 C CA A ASP A 1 102 ? 13.224 21.668 48.285 0.50 48.14 102 ASP A CA 1
ATOM 792 C CA B ASP A 1 102 ? 13.237 21.695 48.314 0.50 48.32 102 ASP A CA 1
ATOM 793 C C A ASP A 1 102 ? 12.934 22.144 46.867 0.50 48.00 102 ASP A C 1
ATOM 794 C C B ASP A 1 102 ? 12.933 22.136 46.880 0.50 48.12 102 ASP A C 1
ATOM 795 O O A ASP A 1 102 ? 13.803 22.092 45.992 0.50 47.99 102 ASP A O 1
ATOM 796 O O B ASP A 1 102 ? 13.798 22.056 46.003 0.50 48.10 102 ASP A O 1
ATOM 805 N N . ILE A 1 103 ? 11.702 22.603 46.664 1.00 47.87 103 ILE A N 1
ATOM 806 C CA . ILE A 1 103 ? 11.220 23.109 45.373 1.00 47.54 103 ILE A CA 1
ATOM 807 C C . ILE A 1 103 ? 12.060 24.230 44.734 1.00 46.96 103 ILE A C 1
ATOM 808 O O . ILE A 1 103 ? 12.226 24.266 43.509 1.00 46.83 103 ILE A O 1
ATOM 813 N N . ASP A 1 104 ? 12.561 25.140 45.575 1.00 46.24 104 ASP A N 1
ATOM 814 C CA . ASP A 1 104 ? 13.417 26.251 45.153 1.00 45.54 104 ASP A CA 1
ATOM 815 C C . ASP A 1 104 ? 14.628 25.713 44.427 1.00 44.64 104 ASP A C 1
ATOM 816 O O . ASP A 1 104 ? 14.983 26.192 43.347 1.00 44.48 104 ASP A O 1
ATOM 821 N N . GLU A 1 105 ? 15.260 24.713 45.032 1.00 43.61 105 GLU A N 1
ATOM 822 C CA . GLU A 1 105 ? 16.415 24.088 44.427 1.00 42.79 105 GLU A CA 1
ATOM 823 C C . GLU A 1 105 ? 16.061 23.474 43.069 1.00 41.87 105 GLU A C 1
ATOM 824 O O . GLU A 1 105 ? 16.784 23.683 42.095 1.00 41.74 105 GLU A O 1
ATOM 830 N N . ALA A 1 106 ? 14.955 22.731 43.007 1.00 40.90 106 ALA A N 1
ATOM 831 C CA . ALA A 1 106 ? 14.516 22.099 41.759 1.00 40.17 106 ALA A CA 1
ATOM 832 C C . ALA A 1 106 ? 14.335 23.137 40.659 1.00 39.72 106 ALA A C 1
ATOM 833 O O . ALA A 1 106 ? 14.814 22.954 39.537 1.00 39.64 106 ALA A O 1
ATOM 835 N N . ILE A 1 107 ? 13.660 24.231 41.002 1.00 39.28 107 ILE A N 1
ATOM 836 C CA . ILE A 1 107 ? 13.425 25.330 40.071 1.00 38.95 107 ILE A CA 1
ATOM 837 C C . ILE A 1 107 ? 14.731 25.952 39.571 1.00 38.93 107 ILE A C 1
ATOM 838 O O . ILE A 1 107 ? 14.900 26.144 38.364 1.00 38.66 107 ILE A O 1
ATOM 843 N N . GLU A 1 108 ? 15.653 26.249 40.485 1.00 38.98 108 GLU A N 1
ATOM 844 C CA . GLU A 1 108 ? 16.945 26.806 40.086 1.00 39.28 108 GLU A CA 1
ATOM 845 C C . GLU A 1 108 ? 17.721 25.839 39.186 1.00 38.74 108 GLU A C 1
ATOM 846 O O . GLU A 1 108 ? 18.413 26.266 38.260 1.00 38.65 108 GLU A O 1
ATOM 852 N N . THR A 1 109 ? 17.599 24.543 39.470 1.00 38.32 109 THR A N 1
ATOM 853 C CA . THR A 1 109 ? 18.246 23.503 38.675 1.00 37.92 109 THR A CA 1
ATOM 854 C C . THR A 1 109 ? 17.691 23.501 37.252 1.00 37.30 109 THR A C 1
ATOM 855 O O . THR A 1 109 ? 18.456 23.527 36.288 1.00 37.36 109 THR A O 1
ATOM 859 N N . PHE A 1 110 ? 16.364 23.492 37.130 1.00 36.34 110 PHE A N 1
ATOM 860 C CA . PHE A 1 110 ? 15.711 23.490 35.822 1.00 35.30 110 PHE A CA 1
ATOM 861 C C . PHE A 1 110 ? 16.055 24.741 35.019 1.00 35.02 110 PHE A C 1
ATOM 862 O O . PHE A 1 110 ? 16.284 24.674 33.809 1.00 34.61 110 PHE A O 1
ATOM 870 N N . LEU A 1 111 ? 16.091 25.879 35.711 1.00 34.67 111 LEU A N 1
ATOM 871 C CA . LEU A 1 111 ? 16.314 27.178 35.081 1.00 34.61 111 LEU A CA 1
ATOM 872 C C . LEU A 1 111 ? 17.765 27.458 34.672 1.00 34.41 111 LEU A C 1
ATOM 873 O O . LEU A 1 111 ? 18.001 28.163 33.688 1.00 34.37 111 LEU A O 1
ATOM 878 N N . THR A 1 112 ? 18.734 26.929 35.415 1.00 34.31 112 THR A N 1
ATOM 879 C CA . THR A 1 112 ? 20.138 27.284 35.157 1.00 34.30 112 THR A CA 1
ATOM 880 C C . THR A 1 112 ? 20.966 26.155 34.561 1.00 34.17 112 THR A C 1
ATOM 881 O O . THR A 1 112 ? 22.032 26.396 33.986 1.00 34.40 112 THR A O 1
ATOM 885 N N . LYS A 1 113 ? 20.480 24.925 34.704 1.00 33.91 113 LYS A N 1
ATOM 886 C CA . LYS A 1 113 ? 21.208 23.762 34.202 1.00 33.72 113 LYS A CA 1
ATOM 887 C C . LYS A 1 113 ? 20.587 23.124 32.953 1.00 33.47 113 LYS A C 1
ATOM 888 O O . LYS A 1 113 ? 20.963 22.013 32.587 1.00 33.26 113 LYS A O 1
ATOM 894 N N . ASN A 1 114 ? 19.643 23.811 32.310 1.00 33.50 114 ASN A N 1
ATOM 895 C CA . ASN A 1 114 ? 19.070 23.355 31.034 1.00 33.81 114 ASN A CA 1
ATOM 896 C C . ASN A 1 114 ? 18.643 21.878 31.027 1.00 33.78 114 ASN A C 1
ATOM 897 O O . ASN A 1 114 ? 18.970 21.111 30.109 1.00 33.65 114 ASN A O 1
ATOM 902 N N . VAL A 1 115 ? 17.938 21.486 32.081 1.00 33.79 115 VAL A N 1
ATOM 903 C CA . VAL A 1 115 ? 17.330 20.165 32.181 1.00 33.80 115 VAL A CA 1
ATOM 904 C C . VAL A 1 115 ? 15.855 20.379 32.508 1.00 33.64 115 VAL A C 1
ATOM 905 O O . VAL A 1 115 ? 15.487 21.389 33.121 1.00 33.57 115 VAL A O 1
ATOM 909 N N . GLY A 1 116 ? 15.007 19.455 32.070 1.00 33.46 116 GLY A N 1
ATOM 910 C CA . GLY A 1 116 ? 13.573 19.544 32.321 1.00 33.48 116 GLY A CA 1
ATOM 911 C C . GLY A 1 116 ? 13.079 18.521 33.325 1.00 33.51 116 GLY A C 1
ATOM 912 O O . GLY A 1 116 ? 11.911 18.541 33.707 1.00 33.67 116 GLY A O 1
ATOM 913 N N . GLY A 1 117 ? 13.967 17.625 33.748 1.00 33.53 117 GLY A N 1
ATOM 914 C CA . GLY A 1 117 ? 13.611 16.544 34.671 1.00 33.63 117 GLY A CA 1
ATOM 915 C C . GLY A 1 117 ? 14.869 16.042 35.346 1.00 33.81 117 GLY A C 1
ATOM 916 O O . GLY A 1 117 ? 15.936 16.007 34.728 1.00 33.67 117 GLY A O 1
ATOM 917 N N . ALA A 1 118 ? 14.754 15.663 36.615 1.00 33.95 118 ALA A N 1
ATOM 918 C CA . ALA A 1 118 ? 15.913 15.223 37.393 1.00 34.27 118 ALA A CA 1
ATOM 919 C C . ALA A 1 118 ? 15.573 14.065 38.325 1.00 34.60 118 ALA A C 1
ATOM 920 O O . ALA A 1 118 ? 14.600 14.151 39.080 1.00 34.68 118 ALA A O 1
ATOM 922 N N . PRO A 1 119 ? 16.371 12.980 38.279 1.00 34.97 119 PRO A N 1
ATOM 923 C CA . PRO A 1 119 ? 16.217 11.904 39.251 1.00 35.48 119 PRO A CA 1
ATOM 924 C C . PRO A 1 119 ? 16.415 12.430 40.672 1.00 36.05 119 PRO A C 1
ATOM 925 O O . PRO A 1 119 ? 17.268 13.292 40.904 1.00 36.09 119 PRO A O 1
ATOM 929 N N . ILE A 1 120 ? 15.603 11.944 41.602 1.00 36.84 120 ILE A N 1
ATOM 930 C CA . ILE A 1 120 ? 15.798 12.251 43.012 1.00 37.64 120 ILE A CA 1
ATOM 931 C C . ILE A 1 120 ? 16.478 11.039 43.623 1.00 38.54 120 ILE A C 1
ATOM 932 O O . ILE A 1 120 ? 15.993 9.912 43.483 1.00 38.69 120 ILE A O 1
ATOM 937 N N . VAL A 1 121 ? 17.617 11.268 44.270 1.00 39.64 121 VAL A N 1
ATOM 938 C CA . VAL A 1 121 ? 18.424 10.175 44.808 1.00 40.86 121 VAL A CA 1
ATOM 939 C C . VAL A 1 121 ? 18.661 10.313 46.306 1.00 42.06 121 VAL A C 1
ATOM 940 O O . VAL A 1 121 ? 18.558 11.407 46.869 1.00 41.87 121 VAL A O 1
ATOM 944 N N . ASN A 1 122 ? 18.980 9.193 46.951 1.00 43.78 122 ASN A N 1
ATOM 945 C CA . ASN A 1 122 ? 19.381 9.240 48.349 1.00 45.60 122 ASN A CA 1
ATOM 946 C C . ASN A 1 122 ? 20.883 9.462 48.469 1.00 46.69 122 ASN A C 1
ATOM 947 O O . ASN A 1 122 ? 21.546 9.801 47.483 1.00 46.80 122 ASN A O 1
ATOM 952 N N . ASP A 1 123 ? 21.417 9.275 49.672 1.00 48.14 123 ASP A N 1
ATOM 953 C CA . ASP A 1 123 ? 22.832 9.532 49.917 1.00 49.43 123 ASP A CA 1
ATOM 954 C C . ASP A 1 123 ? 23.763 8.530 49.223 1.00 49.90 123 ASP A C 1
ATOM 955 O O . ASP A 1 123 ? 24.942 8.829 49.014 1.00 50.00 123 ASP A O 1
ATOM 960 N N . GLU A 1 124 ? 23.230 7.364 48.846 1.00 50.43 124 GLU A N 1
ATOM 961 C CA . GLU A 1 124 ? 24.007 6.366 48.099 1.00 50.87 124 GLU A CA 1
ATOM 962 C C . GLU A 1 124 ? 23.849 6.522 46.582 1.00 50.46 124 GLU A C 1
ATOM 963 O O . GLU A 1 124 ? 24.336 5.682 45.820 1.00 50.52 124 GLU A O 1
ATOM 969 N N . ASN A 1 125 ? 23.169 7.586 46.151 1.00 49.87 125 ASN A N 1
ATOM 970 C CA . ASN A 1 125 ? 22.861 7.818 44.730 1.00 49.16 125 ASN A CA 1
ATOM 971 C C . ASN A 1 125 ? 21.861 6.801 44.155 1.00 48.39 125 ASN A C 1
ATOM 972 O O . ASN A 1 125 ? 21.750 6.636 42.936 1.00 48.26 125 ASN A O 1
ATOM 977 N N . GLN A 1 126 ? 21.132 6.131 45.049 1.00 47.42 126 GLN A N 1
ATOM 978 C CA . GLN A 1 126 ? 20.084 5.188 44.664 1.00 46.49 126 GLN A CA 1
ATOM 979 C C . GLN A 1 126 ? 18.851 5.969 44.232 1.00 45.56 126 GLN A C 1
ATOM 980 O O . GLN A 1 126 ? 18.515 6.985 44.843 1.00 45.38 126 GLN A O 1
ATOM 986 N N . LEU A 1 127 ? 18.182 5.497 43.185 1.00 44.46 127 LEU A N 1
ATOM 987 C CA . LEU A 1 127 ? 16.999 6.181 42.677 1.00 43.51 127 LEU A CA 1
ATOM 988 C C . LEU A 1 127 ? 15.847 6.109 43.677 1.00 42.92 127 LEU A C 1
ATOM 989 O O . LEU A 1 127 ? 15.469 5.024 44.125 1.00 42.81 127 LEU A O 1
ATOM 994 N N . ILE A 1 128 ? 15.304 7.274 44.019 1.00 42.19 128 ILE A N 1
ATOM 995 C CA . ILE A 1 128 ? 14.171 7.384 44.933 1.00 41.55 128 ILE A CA 1
ATOM 996 C C . ILE A 1 128 ? 12.908 7.734 44.148 1.00 40.87 128 ILE A C 1
ATOM 997 O O . ILE A 1 128 ? 11.882 7.058 44.267 1.00 40.91 128 ILE A O 1
ATOM 1002 N N . SER A 1 129 ? 13.006 8.789 43.341 1.00 39.92 129 SER A N 1
ATOM 1003 C CA . SER A 1 129 ? 11.904 9.264 42.514 1.00 39.09 129 SER A CA 1
ATOM 1004 C C . SER A 1 129 ? 12.451 10.080 41.343 1.00 38.51 129 SER A C 1
ATOM 1005 O O . SER A 1 129 ? 13.606 9.913 40.945 1.00 38.30 129 SER A O 1
ATOM 1008 N N . LEU A 1 130 ? 11.611 10.961 40.803 1.00 37.96 130 LEU A N 1
ATOM 1009 C CA . LEU A 1 130 ? 11.974 11.865 39.718 1.00 37.57 130 LEU A CA 1
ATOM 1010 C C . LEU A 1 130 ? 10.998 13.034 39.718 1.00 37.22 130 LEU A C 1
ATOM 1011 O O . LEU A 1 130 ? 9.801 12.854 39.951 1.00 37.39 130 LEU A O 1
ATOM 1016 N N . ILE A 1 131 ? 11.522 14.229 39.464 1.00 36.60 131 ILE A N 1
ATOM 1017 C CA . ILE A 1 131 ? 10.710 15.440 39.344 1.00 35.90 131 ILE A CA 1
ATOM 1018 C C . ILE A 1 131 ? 10.988 16.108 37.995 1.00 35.36 131 ILE A C 1
ATOM 1019 O O . ILE A 1 131 ? 12.128 16.133 37.531 1.00 35.20 131 ILE A O 1
ATOM 1024 N N . THR A 1 132 ? 9.940 16.636 37.368 1.00 34.74 132 THR A N 1
ATOM 1025 C CA . THR A 1 132 ? 10.079 17.335 36.096 1.00 34.19 132 THR A CA 1
ATOM 1026 C C . THR A 1 132 ? 9.469 18.717 36.252 1.00 33.88 132 THR A C 1
ATOM 1027 O O . THR A 1 132 ? 8.815 18.999 37.261 1.00 33.85 132 THR A O 1
ATOM 1031 N N . GLU A 1 133 ? 9.679 19.573 35.254 1.00 33.38 133 GLU A N 1
ATOM 1032 C CA . GLU A 1 133 ? 9.114 20.925 35.248 1.00 32.93 133 GLU A CA 1
ATOM 1033 C C . GLU A 1 133 ? 7.579 20.933 35.319 1.00 32.86 133 GLU A C 1
ATOM 1034 O O . GLU A 1 133 ? 6.995 21.759 36.027 1.00 32.54 133 GLU A O 1
ATOM 1040 N N . ARG A 1 134 ? 6.944 20.006 34.597 1.00 32.76 134 ARG A N 1
ATOM 1041 C CA . ARG A 1 134 ? 5.483 19.842 34.608 1.00 33.07 134 ARG A CA 1
ATOM 1042 C C . ARG A 1 134 ? 4.960 19.545 36.017 1.00 32.90 134 ARG A C 1
ATOM 1043 O O . ARG A 1 134 ? 3.948 20.110 36.433 1.00 32.73 134 ARG A O 1
ATOM 1051 N N . ASP A 1 135 ? 5.653 18.657 36.734 1.00 33.12 135 ASP A N 1
ATOM 1052 C CA . ASP A 1 135 ? 5.288 18.289 38.109 1.00 33.61 135 ASP A CA 1
ATOM 1053 C C . ASP A 1 135 ? 5.212 19.531 38.993 1.00 33.63 135 ASP A C 1
ATOM 1054 O O . ASP A 1 135 ? 4.303 19.668 39.817 1.00 33.70 135 ASP A O 1
ATOM 1059 N N . VAL A 1 136 ? 6.186 20.423 38.816 1.00 33.66 136 VAL A N 1
ATOM 1060 C CA . VAL A 1 136 ? 6.285 21.659 39.595 1.00 33.59 136 VAL A CA 1
ATOM 1061 C C . VAL A 1 136 ? 5.214 22.676 39.194 1.00 33.91 136 VAL A C 1
ATOM 1062 O O . VAL A 1 136 ? 4.559 23.263 40.059 1.00 33.72 136 VAL A O 1
ATOM 1066 N N . ILE A 1 137 ? 5.039 22.883 37.892 1.00 34.34 137 ILE A N 1
ATOM 1067 C CA . ILE A 1 137 ? 4.015 23.802 37.407 1.00 35.12 137 ILE A CA 1
ATOM 1068 C C . ILE A 1 137 ? 2.630 23.348 37.873 1.00 36.15 137 ILE A C 1
ATOM 1069 O O . ILE A 1 137 ? 1.805 24.172 38.286 1.00 36.20 137 ILE A O 1
ATOM 1074 N N . ARG A 1 138 ? 2.389 22.037 37.804 1.00 37.44 138 ARG A N 1
ATOM 1075 C CA . ARG A 1 138 ? 1.140 21.433 38.270 1.00 38.97 138 ARG A CA 1
ATOM 1076 C C . ARG A 1 138 ? 0.927 21.714 39.755 1.00 39.54 138 ARG A C 1
ATOM 1077 O O . ARG A 1 138 ? -0.184 22.045 40.173 1.00 39.71 138 ARG A O 1
ATOM 1085 N N . ALA A 1 139 ? 1.995 21.593 40.541 1.00 40.26 139 ALA A N 1
ATOM 1086 C CA . ALA A 1 139 ? 1.918 21.838 41.977 1.00 40.91 139 ALA A CA 1
ATOM 1087 C C . ALA A 1 139 ? 1.688 23.310 42.317 1.00 41.38 139 ALA A C 1
ATOM 1088 O O . ALA A 1 139 ? 1.044 23.616 43.320 1.00 41.51 139 ALA A O 1
ATOM 1090 N N . LEU A 1 140 ? 2.197 24.214 41.480 1.00 41.99 140 LEU A N 1
ATOM 1091 C CA . LEU A 1 140 ? 2.177 25.650 41.790 1.00 42.70 140 LEU A CA 1
ATOM 1092 C C . LEU A 1 140 ? 1.202 26.473 40.947 1.00 43.51 140 LEU A C 1
ATOM 1093 O O . LEU A 1 140 ? 1.170 27.703 41.052 1.00 43.47 140 LEU A O 1
ATOM 1098 N N . LEU A 1 141 ? 0.416 25.788 40.122 1.00 44.73 141 LEU A N 1
ATOM 1099 C CA . LEU A 1 141 ? -0.461 26.429 39.140 1.00 46.09 141 LEU A CA 1
ATOM 1100 C C . LEU A 1 141 ? -1.400 27.460 39.764 1.00 47.15 141 LEU A C 1
ATOM 1101 O O . LEU A 1 141 ? -1.548 28.570 39.241 1.00 47.18 141 LEU A O 1
ATOM 1106 N N . ASP A 1 142 ? -2.019 27.093 40.886 1.00 48.59 142 ASP A N 1
ATOM 1107 C CA . ASP A 1 142 ? -2.930 27.997 41.583 1.00 50.02 142 ASP A CA 1
ATOM 1108 C C . ASP A 1 142 ? -2.221 29.219 42.198 1.00 50.53 142 ASP A C 1
ATOM 1109 O O . ASP A 1 142 ? -2.882 30.192 42.572 1.00 50.68 142 ASP A O 1
ATOM 1114 N N . LYS A 1 143 ? -0.888 29.170 42.291 1.00 51.08 143 LYS A N 1
ATOM 1115 C CA . LYS A 1 143 ? -0.105 30.293 42.847 1.00 51.55 143 LYS A CA 1
ATOM 1116 C C . LYS A 1 143 ? 0.315 31.342 41.813 1.00 51.55 143 LYS A C 1
ATOM 1117 O O . LYS A 1 143 ? 0.904 32.364 42.176 1.00 51.61 143 LYS A O 1
ATOM 1123 N N . ILE A 1 144 ? 0.031 31.091 40.536 1.00 51.57 144 ILE A N 1
ATOM 1124 C CA . ILE A 1 144 ? 0.282 32.090 3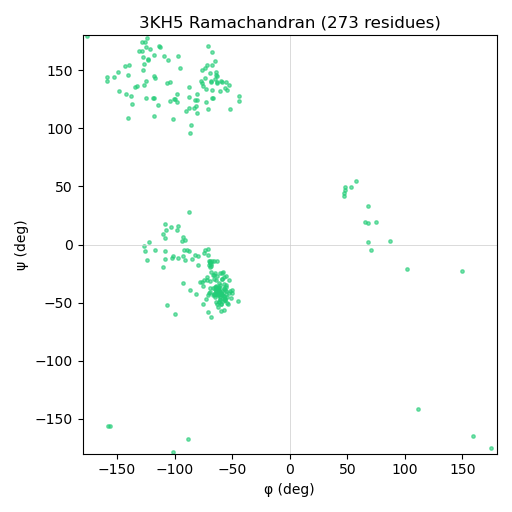9.499 1.00 51.61 144 ILE A CA 1
ATOM 1125 C C . ILE A 1 144 ? -0.870 33.085 39.532 1.00 52.16 144 ILE A C 1
ATOM 1126 O O . ILE A 1 144 ? -2.035 32.687 39.432 1.00 52.13 144 ILE A O 1
ATOM 1131 N N . ASP A 1 145 ? -0.546 34.372 39.690 1.00 52.89 145 ASP A N 1
ATOM 1132 C CA . ASP A 1 145 ? -1.544 35.457 39.635 1.00 53.66 145 ASP A CA 1
ATOM 1133 C C . ASP A 1 145 ? -2.289 35.378 38.310 1.00 54.03 145 ASP A C 1
ATOM 1134 O O . ASP A 1 145 ? -1.672 35.214 37.255 1.00 54.04 145 ASP A O 1
ATOM 1139 N N . GLU A 1 146 ? -3.613 35.496 38.372 1.00 54.49 146 GLU A N 1
ATOM 1140 C CA . GLU A 1 146 ? -4.474 35.305 37.201 1.00 54.96 146 GLU A CA 1
ATOM 1141 C C . GLU A 1 146 ? -4.383 36.394 36.134 1.00 54.81 146 GLU A C 1
ATOM 1142 O O . GLU A 1 146 ? -4.800 36.183 34.993 1.00 54.87 146 GLU A O 1
ATOM 1148 N N . ASN A 1 147 ? -3.841 37.548 36.503 1.00 54.67 147 ASN A N 1
ATOM 1149 C CA . ASN A 1 147 ? -3.734 38.679 35.588 1.00 54.49 147 ASN A CA 1
ATOM 1150 C C . ASN A 1 147 ? -2.366 38.774 34.919 1.00 54.16 147 ASN A C 1
ATOM 1151 O O . ASN A 1 147 ? -2.179 39.535 33.965 1.00 54.12 147 ASN A O 1
ATOM 1156 N N . GLU A 1 148 ? -1.422 37.990 35.433 1.00 53.76 148 GLU A N 1
ATOM 1157 C CA . GLU A 1 148 ? -0.088 37.872 34.871 1.00 53.38 148 GLU A CA 1
ATOM 1158 C C . GLU A 1 148 ? -0.153 37.483 33.389 1.00 52.78 148 GLU A C 1
ATOM 1159 O O . GLU A 1 148 ? -0.890 36.569 33.015 1.00 52.75 148 GLU A O 1
ATOM 1165 N N . VAL A 1 149 ? 0.613 38.183 32.555 1.00 52.03 149 VAL A N 1
ATOM 1166 C CA . VAL A 1 149 ? 0.596 37.962 31.107 1.00 51.25 149 VAL A CA 1
ATOM 1167 C C . VAL A 1 149 ? 1.862 37.208 30.655 1.00 50.58 149 VAL A C 1
ATOM 1168 O O . VAL A 1 149 ? 2.868 37.209 31.370 1.00 50.51 149 VAL A O 1
ATOM 1172 N N . ILE A 1 150 ? 1.814 36.560 29.488 1.00 49.77 150 ILE A N 1
ATOM 1173 C CA . ILE A 1 150 ? 2.933 35.708 29.036 1.00 48.97 150 ILE A CA 1
ATOM 1174 C C . ILE A 1 150 ? 4.098 36.486 28.420 1.00 48.72 150 ILE A C 1
ATOM 1175 O O . ILE A 1 150 ? 5.211 35.967 28.314 1.00 48.64 150 ILE A O 1
ATOM 1180 N N . ASP A 1 151 ? 3.827 37.729 28.031 1.00 48.37 151 ASP A N 1
ATOM 1181 C CA . ASP A 1 151 ? 4.738 38.552 27.222 1.00 48.05 151 ASP A CA 1
ATOM 1182 C C . ASP A 1 151 ? 6.222 38.569 27.617 1.00 47.65 151 ASP A C 1
ATOM 1183 O O . ASP A 1 151 ? 7.087 38.406 26.752 1.00 47.65 151 ASP A O 1
ATOM 1188 N N . ASP A 1 152 ? 6.506 38.771 28.906 1.00 47.10 152 ASP A N 1
ATOM 1189 C CA . ASP A 1 152 ? 7.882 38.830 29.428 1.00 46.52 152 ASP A CA 1
ATOM 1190 C C . ASP A 1 152 ? 8.589 37.479 29.412 1.00 45.80 152 ASP A C 1
ATOM 1191 O O . ASP A 1 152 ? 9.808 37.407 29.594 1.00 45.78 152 ASP A O 1
ATOM 1196 N N . TYR A 1 153 ? 7.822 36.409 29.220 1.00 44.83 153 TYR A N 1
ATOM 1197 C CA . TYR A 1 153 ? 8.340 35.043 29.329 1.00 43.90 153 TYR A CA 1
ATOM 1198 C C . TYR A 1 153 ? 8.607 34.408 27.970 1.00 43.19 153 TYR A C 1
ATOM 1199 O O . TYR A 1 153 ? 9.225 33.346 27.885 1.00 43.19 153 TYR A O 1
ATOM 1208 N N . ILE A 1 154 ? 8.149 35.069 26.912 1.00 42.46 154 ILE A N 1
ATOM 1209 C CA . ILE A 1 154 ? 8.279 34.552 25.554 1.00 41.94 154 ILE A CA 1
ATOM 1210 C C . ILE A 1 154 ? 9.719 34.632 25.046 1.00 42.19 154 ILE A C 1
ATOM 1211 O O . ILE A 1 154 ? 10.392 35.655 25.207 1.00 42.09 154 ILE A O 1
ATOM 1216 N N . THR A 1 155 ? 10.182 33.538 24.444 1.00 42.43 155 THR A N 1
ATOM 1217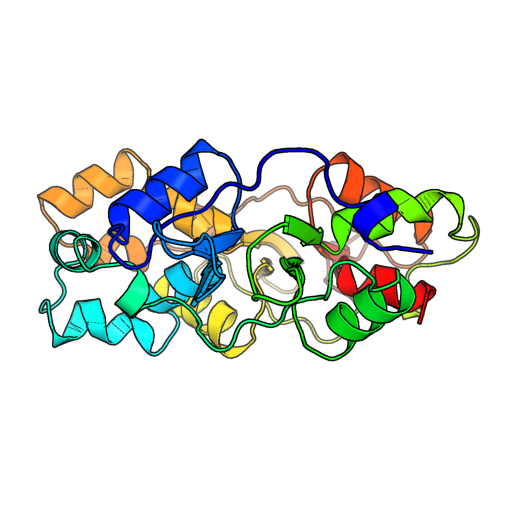 C CA . THR A 1 155 ? 11.443 33.547 23.719 1.00 42.89 155 THR A CA 1
ATOM 1218 C C . THR A 1 155 ? 11.184 34.084 22.318 1.00 43.50 155 THR A C 1
ATOM 1219 O O . THR A 1 155 ? 10.433 33.497 21.538 1.00 43.55 155 THR A O 1
ATOM 1223 N N . ARG A 1 156 ? 11.812 35.215 22.027 1.00 44.33 156 ARG A N 1
ATOM 1224 C CA . ARG A 1 156 ? 11.544 35.969 20.816 1.00 45.23 156 ARG A CA 1
ATOM 1225 C C . ARG A 1 156 ? 12.280 35.413 19.590 1.00 45.12 156 ARG A C 1
ATOM 1226 O O . ARG A 1 156 ? 11.703 35.335 18.499 1.00 45.18 156 ARG A O 1
ATOM 1234 N N . ASP A 1 157 ? 13.548 35.040 19.763 1.00 45.16 157 ASP A N 1
ATOM 1235 C CA . ASP A 1 157 ? 14.319 34.489 18.646 1.00 45.21 157 ASP A CA 1
ATOM 1236 C C . ASP A 1 157 ? 14.069 32.992 18.548 1.00 44.73 157 ASP A C 1
ATOM 1237 O O . ASP A 1 157 ? 14.601 32.210 19.339 1.00 44.63 157 ASP A O 1
ATOM 1242 N N . VAL A 1 158 ? 13.245 32.608 17.577 1.00 44.25 1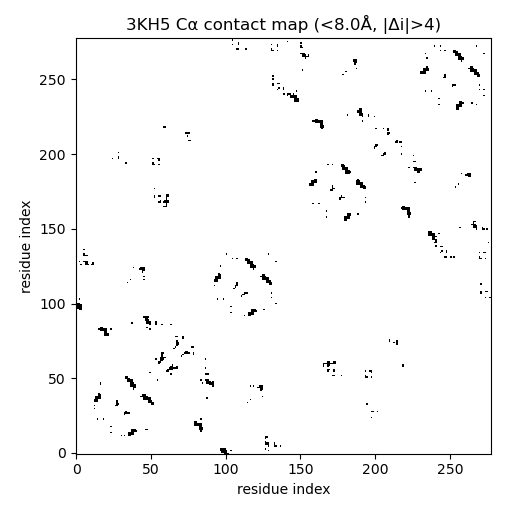58 VAL A N 1
ATOM 1243 C CA . VAL A 1 158 ? 12.806 31.223 17.430 1.00 43.79 158 VAL A CA 1
ATOM 1244 C C . VAL A 1 158 ? 13.626 30.477 16.383 1.00 43.25 158 VAL A C 1
ATOM 1245 O O . VAL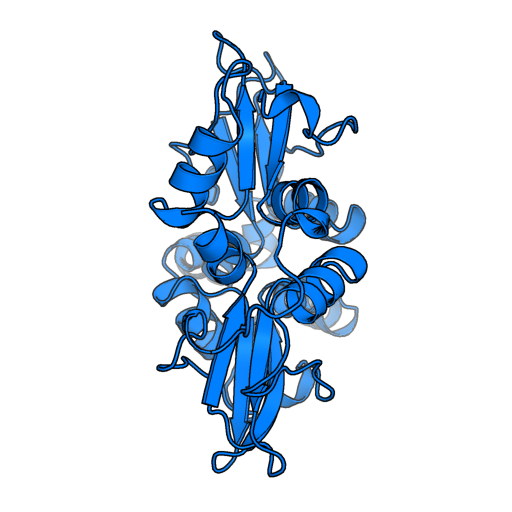 A 1 158 ? 13.804 30.950 15.256 1.00 43.28 158 VAL A O 1
ATOM 1249 N N . ILE A 1 159 ? 14.125 29.312 16.783 1.00 42.47 159 ILE A N 1
ATOM 1250 C CA . ILE A 1 159 ? 14.721 28.351 15.863 1.00 41.57 159 ILE A CA 1
ATOM 1251 C C . ILE A 1 159 ? 13.616 27.450 15.317 1.00 41.18 159 ILE A C 1
ATOM 1252 O O . ILE A 1 159 ? 12.769 26.946 16.064 1.00 40.84 159 ILE A O 1
ATOM 1257 N N . VAL A 1 160 ? 13.664 27.230 14.012 1.00 40.74 160 VAL A N 1
ATOM 1258 C CA . VAL A 1 160 ? 12.499 26.834 13.257 1.00 40.54 160 VAL A CA 1
ATOM 1259 C C . VAL A 1 160 ? 12.881 25.759 12.224 1.00 40.25 160 VAL A C 1
ATOM 1260 O O . VAL A 1 160 ? 14.044 25.666 11.827 1.00 40.23 160 VAL A O 1
ATOM 1264 N N . ALA A 1 161 ? 11.920 24.924 11.830 1.00 39.99 161 ALA A N 1
ATOM 1265 C CA . ALA A 1 161 ? 12.113 23.990 10.718 1.00 39.82 161 ALA A CA 1
ATOM 1266 C C . ALA A 1 161 ? 11.206 24.418 9.566 1.00 39.81 161 ALA A C 1
ATOM 1267 O O . ALA A 1 161 ? 10.365 25.298 9.749 1.00 39.74 161 ALA A O 1
ATOM 1269 N N . THR A 1 162 ? 11.378 23.829 8.382 1.00 39.89 162 THR A N 1
ATOM 1270 C CA . THR A 1 162 ? 10.443 24.076 7.273 1.00 39.99 162 THR A CA 1
ATOM 1271 C C . THR A 1 162 ? 9.823 22.767 6.763 1.00 39.90 162 THR A C 1
ATOM 1272 O O . THR A 1 162 ? 10.376 21.690 7.003 1.00 39.69 162 THR A O 1
ATOM 1276 N N . PRO A 1 163 ? 8.665 22.854 6.068 1.00 39.89 163 PRO A N 1
ATOM 1277 C CA . PRO A 1 163 ? 7.949 21.642 5.629 1.00 39.88 163 PRO A CA 1
ATOM 1278 C C . PRO A 1 163 ? 8.794 20.709 4.748 1.00 39.83 163 PRO A C 1
ATOM 1279 O O . PRO A 1 163 ? 8.577 19.491 4.743 1.00 39.73 163 PRO A O 1
ATOM 1283 N N . GLY A 1 164 ? 9.760 21.287 4.036 1.00 39.70 164 GLY A N 1
ATOM 1284 C CA . GLY A 1 164 ? 10.602 20.553 3.091 1.00 39.62 164 GLY A CA 1
ATOM 1285 C C . GLY A 1 164 ? 11.912 20.007 3.626 1.00 39.53 164 GLY A C 1
ATOM 1286 O O . GLY A 1 164 ? 12.577 19.232 2.939 1.00 39.49 164 GLY A O 1
ATOM 1287 N N . GLU A 1 165 ? 12.295 20.396 4.841 1.00 39.40 165 GLU A N 1
ATOM 1288 C CA . GLU A 1 165 ? 13.532 19.895 5.438 1.00 39.32 165 GLU A CA 1
ATOM 1289 C C . GLU A 1 165 ? 13.493 18.391 5.657 1.00 39.05 165 GLU A C 1
ATOM 1290 O O . GLU A 1 165 ? 12.470 17.844 6.067 1.00 39.04 165 GLU A O 1
ATOM 1296 N N . ARG A 1 166 ? 14.617 17.735 5.378 1.00 38.86 166 ARG A N 1
ATOM 1297 C CA . ARG A 1 166 ? 14.774 16.307 5.635 1.00 38.83 166 ARG A CA 1
ATOM 1298 C C . ARG A 1 166 ? 14.988 16.089 7.142 1.00 38.33 166 ARG A C 1
ATOM 1299 O O . ARG A 1 166 ? 15.525 16.963 7.832 1.00 38.23 166 ARG A O 1
ATOM 1307 N N . LEU A 1 167 ? 14.549 14.934 7.641 1.00 37.92 167 LEU A N 1
ATOM 1308 C CA . LEU A 1 167 ? 14.676 14.580 9.063 1.00 37.71 167 LEU A CA 1
ATOM 1309 C C . LEU A 1 167 ? 16.116 14.665 9.563 1.00 37.63 167 LEU A C 1
ATOM 1310 O O . LEU A 1 167 ? 16.360 15.127 10.680 1.00 37.62 167 LEU A O 1
ATOM 1315 N N . LYS A 1 168 ? 17.059 14.219 8.736 1.00 37.50 168 LYS A N 1
ATOM 1316 C CA . LYS A 1 168 ? 18.476 14.265 9.079 1.00 37.53 168 LYS A CA 1
ATOM 1317 C C . LYS A 1 168 ? 18.961 15.680 9.443 1.00 36.92 168 LYS A C 1
ATOM 1318 O O . LYS A 1 168 ? 19.809 15.830 10.324 1.00 37.00 168 LYS A O 1
ATOM 1324 N N . ASP A 1 169 ? 18.410 16.707 8.786 1.00 36.17 169 ASP A N 1
ATOM 1325 C CA . ASP A 1 169 ? 18.826 18.101 9.015 1.00 35.40 169 ASP A CA 1
ATOM 1326 C C . ASP A 1 169 ? 18.081 18.748 10.175 1.00 34.55 169 ASP A C 1
ATOM 1327 O O . ASP A 1 169 ? 18.667 19.513 10.940 1.00 34.47 169 ASP A O 1
ATOM 1332 N N . VAL A 1 170 ? 16.788 18.455 10.293 1.00 33.42 170 VAL A N 1
ATOM 1333 C CA . VAL A 1 170 ? 16.014 18.895 11.449 1.00 32.25 170 VAL A CA 1
ATOM 1334 C C . VAL A 1 170 ? 16.588 18.298 12.738 1.00 31.61 170 VAL A C 1
ATOM 1335 O O . VAL A 1 170 ? 16.644 18.977 13.762 1.00 31.27 170 VAL A O 1
ATOM 1339 N N . ALA A 1 171 ? 17.023 17.036 12.678 1.00 31.03 171 ALA A N 1
ATOM 1340 C CA . ALA A 1 171 ? 17.646 16.359 13.823 1.00 30.80 171 ALA A CA 1
ATOM 1341 C C . ALA A 1 171 ? 18.893 17.089 14.321 1.00 30.87 171 ALA A C 1
ATOM 1342 O O . ALA A 1 171 ? 19.122 17.208 15.530 1.00 30.44 171 ALA A O 1
ATOM 1344 N N . ARG A 1 172 ? 19.708 17.543 13.372 1.00 31.21 172 ARG A N 1
ATOM 1345 C CA . ARG A 1 172 ? 20.866 18.376 13.659 1.00 31.93 172 ARG A CA 1
ATOM 1346 C C . ARG A 1 172 ? 20.443 19.640 14.375 1.00 31.71 172 ARG A C 1
ATOM 1347 O O . ARG A 1 172 ? 21.016 19.999 15.401 1.00 31.82 172 ARG A O 1
ATOM 1355 N N . THR A 1 173 ? 19.428 20.307 13.826 1.00 31.68 173 THR A N 1
ATOM 1356 C CA . THR A 1 173 ? 18.924 21.548 14.397 1.00 31.47 173 THR A CA 1
ATOM 1357 C C . THR A 1 173 ? 18.479 21.332 15.836 1.00 31.14 173 THR A C 1
ATOM 1358 O O . THR A 1 173 ? 18.803 22.140 16.703 1.00 30.93 173 THR A O 1
ATOM 1362 N N . MET A 1 174 ? 17.754 20.243 16.090 1.00 30.73 174 MET A N 1
ATOM 1363 C CA . MET A 1 174 ? 17.273 19.951 17.440 1.00 30.52 174 MET A CA 1
ATOM 1364 C C . MET A 1 174 ? 18.432 19.732 18.410 1.00 30.39 174 MET A C 1
ATOM 1365 O O . MET A 1 174 ? 18.478 20.332 19.488 1.00 30.10 174 MET A O 1
ATOM 1370 N N . VAL A 1 175 ? 19.360 18.860 18.022 1.00 30.55 175 VAL A N 1
ATOM 1371 C CA . VAL A 1 175 ? 20.441 18.429 18.907 1.00 30.96 175 VAL A CA 1
ATOM 1372 C C . VAL A 1 175 ? 21.478 19.527 19.163 1.00 31.33 175 VAL A C 1
ATOM 1373 O O . VAL A 1 175 ? 21.897 19.727 20.309 1.00 31.40 175 VAL A O 1
ATOM 1377 N N . ARG A 1 176 ? 21.872 20.246 18.110 1.00 31.77 176 ARG A N 1
ATOM 1378 C CA . ARG A 1 176 ? 22.819 21.363 18.249 1.00 32.38 176 ARG A CA 1
ATOM 1379 C C . ARG A 1 176 ? 22.283 22.488 19.136 1.00 32.50 176 ARG A C 1
ATOM 1380 O O . ARG A 1 176 ? 23.034 23.090 19.908 1.00 32.53 176 ARG A O 1
ATOM 1388 N N . ASN A 1 177 ? 20.989 22.768 19.026 1.00 32.58 177 ASN A N 1
ATOM 1389 C CA . ASN A 1 177 ? 20.388 23.869 19.770 1.00 32.87 177 ASN A CA 1
ATOM 1390 C C . ASN A 1 177 ? 19.830 23.447 21.130 1.00 33.00 177 ASN A C 1
ATOM 1391 O O . ASN A 1 177 ? 19.499 24.303 21.964 1.00 33.17 177 ASN A O 1
ATOM 1396 N N . GLY A 1 178 ? 19.713 22.137 21.341 1.00 33.05 178 GLY A N 1
ATOM 1397 C CA . GLY A 1 178 ? 19.099 21.584 22.552 1.00 32.98 178 GLY A CA 1
ATOM 1398 C C . GLY A 1 178 ? 17.603 21.838 22.677 1.00 33.01 178 GLY A C 1
ATOM 1399 O O . GLY A 1 178 ? 17.096 22.010 23.789 1.00 32.94 178 GLY A O 1
ATOM 1400 N N . PHE A 1 179 ? 16.898 21.865 21.544 1.00 33.03 179 PHE A N 1
ATOM 1401 C CA . PHE A 1 179 ? 15.442 22.072 21.524 1.00 33.19 179 PHE A CA 1
ATOM 1402 C C . PHE A 1 179 ? 14.699 20.843 21.021 1.00 33.18 179 PHE A C 1
ATOM 1403 O O . PHE A 1 179 ? 14.896 20.419 19.878 1.00 33.25 179 PHE A O 1
ATOM 1411 N N . ARG A 1 180 ? 13.830 20.291 21.866 1.00 33.11 180 ARG A N 1
ATOM 1412 C CA . ARG A 1 180 ? 12.989 19.144 21.502 1.00 33.24 180 ARG A CA 1
ATOM 1413 C C . ARG A 1 180 ? 11.877 19.502 20.523 1.00 32.73 180 ARG A C 1
ATOM 1414 O O . ARG A 1 180 ? 11.417 18.642 19.773 1.00 32.60 180 ARG A O 1
ATOM 1422 N N . ARG A 1 181 ? 11.426 20.757 20.551 1.00 32.42 181 ARG A N 1
ATOM 1423 C CA . ARG A 1 181 ? 10.297 21.165 19.703 1.00 32.43 181 ARG A CA 1
ATOM 1424 C C . ARG A 1 181 ? 10.634 22.363 18.805 1.00 32.30 181 ARG A C 1
ATOM 1425 O O . ARG A 1 181 ? 11.095 23.417 19.268 1.00 32.01 181 ARG A O 1
ATOM 1433 N N . LEU A 1 182 ? 10.404 22.169 17.510 1.00 32.31 182 LEU A N 1
ATOM 1434 C CA . LEU A 1 182 ? 10.615 23.207 16.517 1.00 32.55 182 LEU A CA 1
ATOM 1435 C C . LEU A 1 182 ? 9.294 23.534 15.833 1.00 32.76 182 LEU A C 1
ATOM 1436 O O . LEU A 1 182 ? 8.612 22.632 15.336 1.00 32.70 182 LEU A O 1
ATOM 1441 N N . PRO A 1 183 ? 8.913 24.822 15.830 1.00 33.09 183 PRO A N 1
ATOM 1442 C CA . PRO A 1 183 ? 7.796 25.221 14.979 1.00 33.58 183 PRO A CA 1
ATOM 1443 C C . PRO A 1 183 ? 8.177 25.031 13.510 1.00 34.35 183 PRO A C 1
ATOM 1444 O O . PRO A 1 183 ? 9.341 25.245 13.146 1.00 34.25 183 PRO A O 1
ATOM 1448 N N . VAL A 1 184 ? 7.227 24.597 12.686 1.00 35.51 184 VAL A N 1
ATOM 1449 C CA . VAL A 1 184 ? 7.475 24.481 11.251 1.00 36.80 184 VAL A CA 1
ATOM 1450 C C . VAL A 1 184 ? 6.857 25.714 10.596 1.00 38.27 184 VAL A C 1
ATOM 1451 O O . VAL A 1 184 ? 5.681 26.020 10.810 1.00 38.34 184 VAL A O 1
ATOM 1455 N N . VAL A 1 185 ? 7.673 26.435 9.835 1.00 40.17 185 VAL A N 1
ATOM 1456 C CA . VAL A 1 185 ? 7.302 27.743 9.302 1.00 42.16 185 VAL A CA 1
ATOM 1457 C C . VAL A 1 185 ? 7.515 27.746 7.792 1.00 43.58 185 VAL A C 1
ATOM 1458 O O . VAL A 1 185 ? 8.517 27.222 7.304 1.00 43.67 185 VAL A O 1
ATOM 1462 N N . SER A 1 186 ? 6.564 28.321 7.061 1.00 45.39 186 SER A N 1
ATOM 1463 C CA . SER A 1 186 ? 6.642 28.427 5.606 1.00 47.16 186 SER A CA 1
ATOM 1464 C C . SER A 1 186 ? 6.195 29.826 5.200 1.00 48.28 186 SER A C 1
ATOM 1465 O O . SER A 1 186 ? 5.068 30.224 5.510 1.00 48.34 186 SER A O 1
ATOM 1468 N N . GLU A 1 187 ? 7.071 30.573 4.521 1.00 49.69 187 GLU A N 1
ATOM 1469 C CA . GLU A 1 187 ? 6.780 31.962 4.130 1.00 51.03 187 GLU A CA 1
ATOM 1470 C C . GLU A 1 187 ? 6.348 32.787 5.353 1.00 51.16 187 GLU A C 1
ATOM 1471 O O . GLU A 1 187 ? 5.313 33.468 5.322 1.00 51.36 187 GLU A O 1
ATOM 1477 N N . GLY A 1 188 ? 7.130 32.697 6.434 1.00 51.17 188 GLY A N 1
ATOM 1478 C CA . GLY A 1 188 ? 6.834 33.429 7.680 1.00 50.90 188 GLY A CA 1
ATOM 1479 C C . GLY A 1 188 ? 5.641 32.983 8.528 1.00 50.62 188 GLY A C 1
ATOM 1480 O O . GLY A 1 188 ? 5.428 33.518 9.620 1.00 50.71 188 GLY A O 1
ATOM 1481 N N . ARG A 1 189 ? 4.868 32.012 8.035 1.00 50.10 189 ARG A N 1
ATOM 1482 C CA . ARG A 1 189 ? 3.666 31.504 8.720 1.00 49.51 189 ARG A CA 1
ATOM 1483 C C . ARG A 1 189 ? 3.883 30.147 9.390 1.00 48.29 189 ARG A C 1
ATOM 1484 O O . ARG A 1 189 ? 4.526 29.270 8.808 1.00 47.96 189 ARG A O 1
ATOM 1492 N N . LEU A 1 190 ? 3.326 29.969 10.592 1.00 46.87 190 LEU A N 1
ATOM 1493 C CA . LEU A 1 190 ? 3.316 28.665 11.268 1.00 45.36 190 LEU A CA 1
ATOM 1494 C C . LEU A 1 190 ? 2.450 27.684 10.490 1.00 44.32 190 LEU A C 1
ATOM 1495 O O . LEU A 1 190 ? 1.286 27.971 10.203 1.00 44.30 190 LEU A O 1
ATOM 1500 N N . VAL A 1 191 ? 3.016 26.531 10.149 1.00 42.70 191 VAL A N 1
ATOM 1501 C CA . VAL A 1 191 ? 2.295 25.545 9.344 1.00 41.17 191 VAL A CA 1
ATOM 1502 C C . VAL A 1 191 ? 2.264 24.175 10.015 1.00 39.74 191 VAL A C 1
ATOM 1503 O O . VAL A 1 191 ? 1.604 23.251 9.531 1.00 39.71 191 VAL A O 1
ATOM 1507 N N . GLY A 1 192 ? 2.973 24.065 11.136 1.00 38.02 192 GLY A N 1
ATOM 1508 C CA . GLY A 1 192 ? 3.033 22.834 11.913 1.00 35.86 192 GLY A CA 1
ATOM 1509 C C . GLY A 1 192 ? 4.005 22.894 13.079 1.00 34.36 192 GLY A C 1
ATOM 1510 O O . GLY A 1 192 ? 4.589 23.938 13.369 1.00 34.25 192 GLY A O 1
ATOM 1511 N N . ILE A 1 193 ? 4.161 21.761 13.755 1.00 33.08 193 ILE A N 1
ATOM 1512 C CA . ILE A 1 193 ? 5.164 21.595 14.804 1.00 31.77 193 ILE A CA 1
ATOM 1513 C C . ILE A 1 193 ? 5.760 20.188 14.686 1.00 31.42 193 ILE A C 1
ATOM 1514 O O . ILE A 1 193 ? 5.071 19.242 14.295 1.00 31.23 193 ILE A O 1
ATOM 1519 N N . ILE A 1 194 ? 7.044 20.067 15.003 1.00 31.06 194 ILE A N 1
ATOM 1520 C CA . ILE A 1 194 ? 7.743 18.787 14.984 1.00 30.74 194 ILE A CA 1
ATOM 1521 C C . ILE A 1 194 ? 8.573 18.677 16.271 1.00 30.62 194 ILE A C 1
ATOM 1522 O O . ILE A 1 194 ? 9.215 19.652 16.682 1.00 30.32 194 ILE A O 1
ATOM 1527 N N . THR A 1 195 ? 8.526 17.512 16.923 1.00 30.55 195 THR A N 1
ATOM 1528 C CA . THR A 1 195 ? 9.272 17.288 18.172 1.00 30.67 195 THR A CA 1
ATOM 1529 C C . THR A 1 195 ? 10.111 16.007 18.092 1.00 30.72 195 THR A C 1
ATOM 1530 O O . THR A 1 195 ? 9.908 15.195 17.191 1.00 30.27 195 THR A O 1
ATOM 1534 N N . SER A 1 196 ? 11.045 15.828 19.028 1.00 30.97 196 SER A N 1
ATOM 1535 C CA . SER A 1 196 ? 11.882 14.619 19.068 1.00 31.25 196 SER A CA 1
ATOM 1536 C C . SER A 1 196 ? 11.056 13.329 19.199 1.00 31.62 196 SER A C 1
ATOM 1537 O O . SER A 1 196 ? 11.463 12.269 18.717 1.00 31.77 196 SER A O 1
ATOM 1540 N N . THR A 1 197 ? 9.893 13.447 19.845 1.00 31.96 197 THR A N 1
ATOM 1541 C CA . THR A 1 197 ? 8.922 12.358 20.032 1.00 32.63 197 THR A CA 1
ATOM 1542 C C . THR A 1 197 ? 8.396 11.816 18.694 1.00 32.85 197 THR A C 1
ATOM 1543 O O . THR A 1 197 ? 8.250 10.598 18.514 1.00 32.79 197 THR A O 1
ATOM 1547 N N . ASP A 1 198 ? 8.122 12.733 17.767 1.00 33.44 198 ASP A N 1
ATOM 1548 C CA . ASP A 1 198 ? 7.718 12.388 16.403 1.00 34.20 198 ASP A CA 1
ATOM 1549 C C . ASP A 1 198 ? 8.759 11.510 15.715 1.00 35.19 198 ASP A C 1
ATOM 1550 O O . ASP A 1 198 ? 8.412 10.604 14.952 1.00 35.15 198 ASP A O 1
ATOM 1555 N N . PHE A 1 199 ? 10.033 11.786 15.990 1.00 36.52 199 PHE A N 1
ATOM 1556 C CA . PHE A 1 199 ? 11.123 11.013 15.409 1.00 38.09 199 PHE A CA 1
ATOM 1557 C C . PHE A 1 199 ? 11.160 9.574 15.982 1.00 39.33 199 PHE A C 1
ATOM 1558 O O . PHE A 1 199 ? 11.410 8.620 15.224 1.00 39.55 199 PHE A O 1
ATOM 1566 N N . ILE A 1 200 ? 10.872 9.417 17.286 1.00 41.10 200 ILE A N 1
ATOM 1567 C CA . ILE A 1 200 ? 10.761 8.078 17.908 1.00 42.83 200 ILE A CA 1
ATOM 1568 C C . ILE A 1 200 ? 9.568 7.298 17.366 1.00 43.82 200 ILE A C 1
ATOM 1569 O O . ILE A 1 200 ? 9.662 6.084 17.109 1.00 44.10 200 ILE A O 1
ATOM 1574 N N . LYS A 1 201 ? 8.437 7.989 17.233 1.00 44.91 201 LYS A N 1
ATOM 1575 C CA . LYS A 1 201 ? 7.201 7.387 16.744 1.00 46.02 201 LYS A CA 1
ATOM 1576 C C . LYS A 1 201 ? 7.369 6.889 15.316 1.00 46.70 201 LYS A C 1
ATOM 1577 O O . LYS A 1 201 ? 6.831 5.839 14.955 1.00 46.76 201 LYS A O 1
ATOM 1583 N N . LEU A 1 202 ? 8.111 7.648 14.510 1.00 47.59 202 LEU A N 1
ATOM 1584 C CA . LEU A 1 202 ? 8.428 7.236 13.149 1.00 48.62 202 LEU A CA 1
ATOM 1585 C C . LEU A 1 202 ? 9.186 5.908 13.145 1.00 49.83 202 LEU A C 1
ATOM 1586 O O . LEU A 1 202 ? 8.897 5.035 12.330 1.00 49.85 202 LEU A O 1
ATOM 1591 N N . LEU A 1 203 ? 10.137 5.762 14.069 1.00 51.58 203 LEU A N 1
ATOM 1592 C CA . LEU A 1 203 ? 10.937 4.543 14.191 1.00 53.43 203 LEU A CA 1
ATOM 1593 C C . LEU A 1 203 ? 10.106 3.304 14.496 1.00 54.95 203 LEU A C 1
ATOM 1594 O O . LEU A 1 203 ? 10.362 2.230 13.949 1.00 55.11 203 LEU A O 1
ATOM 1599 N N . GLY A 1 204 ? 9.113 3.459 15.368 1.00 56.74 204 GLY A N 1
ATOM 1600 C CA . GLY A 1 204 ? 8.215 2.364 15.705 1.00 59.01 204 GLY A CA 1
ATOM 1601 C C . GLY A 1 204 ? 7.010 2.240 14.787 1.00 60.59 204 GLY A C 1
ATOM 1602 O O . GLY A 1 204 ? 5.964 1.747 15.211 1.00 60.70 204 GLY A O 1
ATOM 1603 N N . SER A 1 205 ? 7.140 2.679 13.536 1.00 62.18 205 SER A N 1
ATOM 1604 C CA . SER A 1 205 ? 6.035 2.560 12.582 1.00 63.78 205 SER A CA 1
ATOM 1605 C C . SER A 1 205 ? 6.174 1.319 11.697 1.00 64.93 205 SER A C 1
ATOM 1606 O O . SER A 1 205 ? 7.255 0.729 11.602 1.00 65.03 205 SER A O 1
ATOM 1609 N N . ASP A 1 206 ? 5.064 0.923 11.073 1.00 66.39 206 ASP A N 1
ATOM 1610 C CA . ASP A 1 206 ? 5.078 -0.117 10.050 1.00 67.79 206 ASP A CA 1
ATOM 1611 C C . ASP A 1 206 ? 5.948 0.348 8.895 1.00 68.64 206 ASP A C 1
ATOM 1612 O O . ASP A 1 206 ? 6.838 -0.381 8.447 1.00 68.71 206 ASP A O 1
ATOM 1617 N N . TRP A 1 207 ? 5.690 1.573 8.434 1.00 69.77 207 TRP A N 1
ATOM 1618 C CA . TRP A 1 207 ? 6.443 2.170 7.337 1.00 70.87 207 TRP A CA 1
ATOM 1619 C C . TRP A 1 207 ? 7.957 2.064 7.561 1.00 71.76 207 TRP A C 1
ATOM 1620 O O . TRP A 1 207 ? 8.712 1.810 6.619 1.00 71.84 207 TRP A O 1
ATOM 1631 N N . ALA A 1 208 ? 8.385 2.252 8.810 1.00 72.92 208 ALA A N 1
ATOM 1632 C CA . ALA A 1 208 ? 9.807 2.222 9.161 1.00 74.10 208 ALA A CA 1
ATOM 1633 C C . ALA A 1 208 ? 10.411 0.818 9.199 1.00 75.03 208 ALA A C 1
ATOM 1634 O O . ALA A 1 208 ? 11.453 0.592 8.581 1.00 75.10 208 ALA A O 1
ATOM 1636 N N . PHE A 1 209 ? 9.777 -0.115 9.916 1.00 76.30 209 PHE A N 1
ATOM 1637 C CA . PHE A 1 209 ? 10.321 -1.479 10.037 1.00 77.61 209 PHE A CA 1
ATOM 1638 C C . PHE A 1 209 ? 10.409 -2.153 8.674 1.00 78.46 209 PHE A C 1
ATOM 1639 O O . PHE A 1 209 ? 11.317 -2.946 8.427 1.00 78.54 209 PHE A O 1
ATOM 1647 N N . ASN A 1 210 ? 9.465 -1.814 7.798 1.00 79.59 210 ASN A N 1
ATOM 1648 C CA . ASN A 1 210 ? 9.515 -2.209 6.395 1.00 80.71 210 ASN A CA 1
ATOM 1649 C C . ASN A 1 210 ? 10.834 -1.802 5.695 1.00 81.49 210 ASN A C 1
ATOM 1650 O O . ASN A 1 210 ? 11.493 -2.654 5.065 1.00 81.57 210 ASN A O 1
ATOM 1655 N N . HIS A 1 211 ? 11.228 -0.528 5.834 1.00 82.49 211 HIS A N 1
ATOM 1656 C CA . HIS A 1 211 ? 12.492 -0.034 5.256 1.00 83.49 211 HIS A CA 1
ATOM 1657 C C . HIS A 1 211 ? 13.730 -0.678 5.863 1.00 83.99 211 HIS A C 1
ATOM 1658 O O . HIS A 1 211 ? 14.653 -1.042 5.142 1.00 84.04 211 HIS A O 1
ATOM 1665 N N . MET A 1 212 ? 13.735 -0.809 7.187 1.00 84.67 212 MET A N 1
ATOM 1666 C CA . MET A 1 212 ? 14.870 -1.353 7.928 1.00 85.32 212 MET A CA 1
ATOM 1667 C C . MET A 1 212 ? 15.270 -2.760 7.458 1.00 85.75 212 MET A C 1
ATOM 1668 O O . MET A 1 212 ? 16.459 -3.076 7.379 1.00 85.82 212 MET A O 1
ATOM 1673 N N . GLN A 1 213 ? 14.268 -3.589 7.153 1.00 86.22 213 GLN A N 1
ATOM 1674 C CA . GLN A 1 213 ? 14.469 -4.975 6.698 1.00 86.60 213 GLN A CA 1
ATOM 1675 C C . GLN A 1 213 ? 15.220 -5.048 5.378 1.00 86.53 213 GLN A C 1
ATOM 1676 O O . GLN A 1 213 ? 16.108 -5.887 5.194 1.00 86.59 213 GLN A O 1
ATOM 1682 N N . THR A 1 214 ? 14.831 -4.169 4.459 1.00 86.32 214 THR A N 1
ATOM 1683 C CA . THR A 1 214 ? 15.466 -4.041 3.155 1.00 85.97 214 THR A CA 1
ATOM 1684 C C . THR A 1 214 ? 16.541 -2.953 3.250 1.00 85.41 214 THR A C 1
ATOM 1685 O O . THR A 1 214 ? 17.206 -2.628 2.261 1.00 85.46 214 THR A O 1
ATOM 1689 N N . GLY A 1 215 ? 16.707 -2.423 4.462 1.00 84.56 215 GLY A N 1
ATOM 1690 C CA . GLY A 1 215 ? 17.501 -1.225 4.736 1.00 83.29 215 GLY A CA 1
ATOM 1691 C C . GLY A 1 215 ? 18.851 -1.126 4.060 1.00 82.24 215 GLY A C 1
ATOM 1692 O O . GLY A 1 215 ? 19.654 -2.054 4.163 1.00 82.30 215 GLY A O 1
ATOM 1693 N N . ASN A 1 216 ? 19.133 -0.021 3.364 1.00 80.94 216 ASN A N 1
ATOM 1694 C CA . ASN A 1 216 ? 18.237 1.138 3.145 1.00 79.42 216 ASN A CA 1
ATOM 1695 C C . ASN A 1 216 ? 17.481 1.724 4.353 1.00 78.10 216 ASN A C 1
ATOM 1696 O O . ASN A 1 216 ? 16.283 2.032 4.264 1.00 78.02 216 ASN A O 1
ATOM 1701 N N . VAL A 1 217 ? 18.195 1.887 5.469 1.00 76.20 217 VAL A N 1
ATOM 1702 C CA . VAL A 1 217 ? 17.673 2.629 6.620 1.00 74.17 217 VAL A CA 1
ATOM 1703 C C . VAL A 1 217 ? 17.570 4.113 6.278 1.00 72.46 217 VAL A C 1
ATOM 1704 O O . VAL A 1 217 ? 16.900 4.874 6.975 1.00 72.38 217 VAL A O 1
ATOM 1708 N N . ARG A 1 218 ? 18.222 4.497 5.182 1.00 70.06 218 ARG A N 1
ATOM 1709 C CA . ARG A 1 218 ? 18.407 5.895 4.807 1.00 67.62 218 ARG A CA 1
ATOM 1710 C C . ARG A 1 218 ? 17.118 6.652 4.493 1.00 65.34 218 ARG A C 1
ATOM 1711 O O . ARG A 1 218 ? 17.050 7.865 4.717 1.00 65.11 218 ARG A O 1
ATOM 1719 N N . GLU A 1 219 ? 16.103 5.959 3.984 1.00 62.43 219 GLU A N 1
ATOM 1720 C CA . GLU A 1 219 ? 14.863 6.646 3.637 1.00 59.63 219 GLU A CA 1
ATOM 1721 C C . GLU A 1 219 ? 14.128 7.145 4.887 1.00 57.30 219 GLU A C 1
ATOM 1722 O O . GLU A 1 219 ? 13.289 8.040 4.789 1.00 56.97 219 GLU A O 1
ATOM 1728 N N . ILE A 1 220 ? 14.463 6.585 6.052 1.00 54.49 220 ILE A N 1
ATOM 1729 C CA . ILE A 1 220 ? 13.939 7.086 7.324 1.00 51.92 220 ILE A CA 1
ATOM 1730 C C . ILE A 1 220 ? 14.389 8.529 7.560 1.00 50.41 220 ILE A C 1
ATOM 1731 O O . ILE A 1 220 ? 13.548 9.413 7.782 1.00 49.98 220 ILE A O 1
ATOM 1736 N N . THR A 1 221 ? 15.695 8.781 7.496 1.00 48.78 221 THR A N 1
ATOM 1737 C CA . THR A 1 221 ? 16.197 10.136 7.750 1.00 47.57 221 THR A CA 1
ATOM 1738 C C . THR A 1 221 ? 16.062 11.095 6.564 1.00 46.84 221 THR A C 1
ATOM 1739 O O . THR A 1 221 ? 16.273 12.301 6.722 1.00 46.53 221 THR A O 1
ATOM 1743 N N . ASN A 1 222 ? 15.706 10.577 5.390 1.00 46.16 222 ASN A N 1
ATOM 1744 C CA . ASN A 1 222 ? 15.453 11.440 4.232 1.00 45.65 222 ASN A CA 1
ATOM 1745 C C . ASN A 1 222 ? 14.023 12.000 4.180 1.00 45.09 222 ASN A C 1
ATOM 1746 O O . ASN A 1 222 ? 13.742 12.924 3.410 1.00 45.00 222 ASN A O 1
ATOM 1751 N N . VAL A 1 223 ? 13.139 11.443 5.011 1.00 44.36 223 VAL A N 1
ATOM 1752 C CA . VAL A 1 223 ? 11.736 11.870 5.108 1.00 43.75 223 VAL A CA 1
ATOM 1753 C C . VAL A 1 223 ? 11.663 13.360 5.413 1.00 43.26 223 VAL A C 1
ATOM 1754 O O . VAL A 1 223 ? 12.458 13.868 6.207 1.00 43.10 223 VAL A O 1
ATOM 1758 N N . ARG A 1 224 ? 10.721 14.056 4.778 1.00 42.72 224 ARG A N 1
ATOM 1759 C CA . ARG A 1 224 ? 10.566 15.497 4.975 1.00 42.41 224 ARG A CA 1
ATOM 1760 C C . ARG A 1 224 ? 9.506 15.790 6.029 1.00 42.33 224 ARG A C 1
ATOM 1761 O O . ARG A 1 224 ? 8.575 15.003 6.217 1.00 42.17 224 ARG A O 1
ATOM 1769 N N . MET A 1 225 ? 9.661 16.926 6.707 1.00 42.47 225 MET A N 1
ATOM 1770 C CA . MET A 1 225 ? 8.789 17.319 7.822 1.00 42.71 225 MET A CA 1
ATOM 1771 C C . MET A 1 225 ? 7.299 17.275 7.510 1.00 42.88 225 MET A C 1
ATOM 1772 O O . MET A 1 225 ? 6.505 16.844 8.346 1.00 42.87 225 MET A O 1
ATOM 1777 N N . GLU A 1 226 ? 6.931 17.706 6.306 1.00 43.08 226 GLU A N 1
ATOM 1778 C CA . GLU A 1 226 ? 5.536 17.698 5.872 1.00 43.33 226 GLU A CA 1
ATOM 1779 C C . GLU A 1 226 ? 4.881 16.326 6.042 1.00 43.14 226 GLU A C 1
ATOM 1780 O O . GLU A 1 226 ? 3.676 16.239 6.279 1.00 43.13 226 GLU A O 1
ATOM 1786 N N . GLU A 1 227 ? 5.674 15.265 5.924 1.00 43.02 227 GLU A N 1
ATOM 1787 C CA . GLU A 1 227 ? 5.143 13.909 5.994 1.00 42.99 227 GLU A CA 1
ATOM 1788 C C . GLU A 1 227 ? 4.768 13.503 7.409 1.00 42.70 227 GLU A C 1
ATOM 1789 O O . GLU A 1 227 ? 3.850 12.702 7.607 1.00 42.57 227 GLU A O 1
ATOM 1795 N N . ILE A 1 228 ? 5.479 14.054 8.388 1.00 42.50 228 ILE A N 1
ATOM 1796 C CA . ILE A 1 228 ? 5.365 13.580 9.765 1.00 42.36 228 ILE A CA 1
ATOM 1797 C C . ILE A 1 228 ? 4.994 14.643 10.798 1.00 42.25 228 ILE A C 1
ATOM 1798 O O . ILE A 1 228 ? 4.631 14.304 11.928 1.00 42.32 228 ILE A O 1
ATOM 1803 N N . MET A 1 229 ? 5.072 15.917 10.413 1.00 42.02 229 MET A N 1
ATOM 1804 C CA . MET A 1 229 ? 4.726 17.009 11.320 1.00 41.87 229 MET A CA 1
ATOM 1805 C C . MET A 1 229 ? 3.252 17.007 11.712 1.00 41.91 229 MET A C 1
ATOM 1806 O O . MET A 1 229 ? 2.398 16.440 11.023 1.00 41.79 229 MET A O 1
ATOM 1811 N N . LYS A 1 230 ? 2.985 17.646 12.842 1.00 42.18 230 LYS A N 1
ATOM 1812 C CA . LYS A 1 230 ? 1.645 17.911 13.307 1.00 42.66 230 LYS A CA 1
ATOM 1813 C C . LYS A 1 230 ? 1.238 19.263 12.730 1.00 42.76 230 LYS A C 1
ATOM 1814 O O . LYS A 1 230 ? 1.840 20.282 13.068 1.00 42.78 230 LYS A O 1
ATOM 1820 N N . ARG A 1 231 ? 0.234 19.273 11.855 1.00 43.05 231 ARG A N 1
ATOM 1821 C CA . ARG A 1 231 ? -0.167 20.498 11.156 1.00 43.40 231 ARG A CA 1
ATOM 1822 C C . ARG A 1 231 ? -0.990 21.416 12.028 1.00 42.99 231 ARG A C 1
ATOM 1823 O O . ARG A 1 231 ? -0.930 22.638 11.883 1.00 43.08 231 ARG A O 1
ATOM 1831 N N . ASP A 1 232 ? -1.762 20.830 12.931 1.00 42.41 232 ASP A N 1
ATOM 1832 C CA . ASP A 1 232 ? -2.616 21.630 13.781 1.00 41.84 232 ASP A CA 1
ATOM 1833 C C . ASP A 1 232 ? -2.018 21.807 15.165 1.00 40.99 232 ASP A C 1
ATOM 1834 O O . ASP A 1 232 ? -1.967 20.877 15.976 1.00 40.94 232 ASP A O 1
ATOM 1839 N N . VAL A 1 233 ? -1.554 23.029 15.405 1.00 40.01 233 VAL A N 1
ATOM 1840 C CA . VAL A 1 233 ? -0.727 23.330 16.556 1.00 38.99 233 VAL A CA 1
ATOM 1841 C C . VAL A 1 233 ? -1.530 24.113 17.585 1.00 38.65 233 VAL A C 1
ATOM 1842 O O . VAL A 1 233 ? -2.321 24.989 17.230 1.00 38.42 233 VAL A O 1
ATOM 1846 N N . ILE A 1 234 ? -1.336 23.775 18.857 1.00 38.21 234 ILE A N 1
ATOM 1847 C CA . ILE A 1 234 ? -1.849 24.582 19.956 1.00 38.05 234 ILE A CA 1
ATOM 1848 C C . ILE A 1 234 ? -0.865 25.730 20.164 1.00 38.04 234 ILE A C 1
ATOM 1849 O O . ILE A 1 234 ? 0.318 25.504 20.447 1.00 37.76 234 ILE A O 1
ATOM 1854 N N . THR A 1 235 ? -1.362 26.955 20.004 1.00 38.33 235 THR A N 1
ATOM 1855 C CA . THR A 1 235 ? -0.534 28.159 20.005 1.00 38.79 235 THR A CA 1
ATOM 1856 C C . THR A 1 235 ? -0.911 29.095 21.149 1.00 39.57 235 THR A C 1
ATOM 1857 O O . THR A 1 235 ? -1.987 28.962 21.736 1.00 39.54 235 THR A O 1
ATOM 1861 N N . ALA A 1 236 ? -0.021 30.029 21.471 1.00 40.60 236 ALA A N 1
ATOM 1862 C CA . ALA A 1 236 ? -0.355 31.133 22.363 1.00 41.71 236 ALA A CA 1
ATOM 1863 C C . ALA A 1 236 ? -0.314 32.430 21.560 1.00 42.61 236 ALA A C 1
ATOM 1864 O O . ALA A 1 236 ? 0.096 32.426 20.396 1.00 42.62 236 ALA A O 1
ATOM 1866 N N . LYS A 1 237 ? -0.763 33.529 22.154 1.00 43.87 237 LYS A N 1
ATOM 1867 C CA . LYS A 1 237 ? -0.619 34.840 21.526 1.00 45.10 237 LYS A CA 1
ATOM 1868 C C . LYS A 1 237 ? -0.336 35.880 22.596 1.00 45.55 237 LYS A C 1
ATOM 1869 O O . LYS A 1 237 ? -0.708 35.697 23.756 1.00 45.51 237 LYS A O 1
ATOM 1875 N N . GLU A 1 238 ? 0.342 36.958 22.208 1.00 46.27 238 GLU A N 1
ATOM 1876 C CA . GLU A 1 238 ? 0.631 38.051 23.128 1.00 46.99 238 GLU A CA 1
ATOM 1877 C C . GLU A 1 238 ? -0.661 38.517 23.781 1.00 46.78 238 GLU A C 1
ATOM 1878 O O . GLU A 1 238 ? -1.702 38.627 23.115 1.00 46.86 238 GLU A O 1
ATOM 1884 N N . GLY A 1 239 ? -0.600 38.758 25.087 1.00 46.54 239 GLY A N 1
ATOM 1885 C CA . GLY A 1 239 ? -1.789 39.134 25.837 1.00 46.08 239 GLY A CA 1
ATOM 1886 C C . GLY A 1 239 ? -2.409 38.004 26.645 1.00 45.61 239 GLY A C 1
ATOM 1887 O O . GLY A 1 239 ? -3.157 38.267 27.589 1.00 45.73 239 GLY A O 1
ATOM 1888 N N . ASP A 1 240 ? -2.114 36.752 26.282 1.00 44.82 240 ASP A N 1
ATOM 1889 C CA . ASP A 1 240 ? -2.654 35.585 27.001 1.00 43.91 240 ASP A CA 1
ATOM 1890 C C . ASP A 1 240 ? -2.156 35.546 28.436 1.00 43.25 240 ASP A C 1
ATOM 1891 O O . ASP A 1 240 ? -1.032 35.960 28.722 1.00 43.03 240 ASP A O 1
ATOM 1896 N N . LYS A 1 241 ? -2.988 35.021 29.334 1.00 42.61 241 LYS A N 1
ATOM 1897 C CA . LYS A 1 241 ? -2.617 34.906 30.740 1.00 42.23 241 LYS A CA 1
ATOM 1898 C C . LYS A 1 241 ? -1.655 33.746 30.944 1.00 41.88 241 LYS A C 1
ATOM 1899 O O . LYS A 1 241 ? -1.825 32.679 30.346 1.00 41.91 241 LYS A O 1
ATOM 1905 N N . LEU A 1 242 ? -0.646 33.964 31.786 1.00 41.41 242 LEU A N 1
ATOM 1906 C CA . LEU A 1 242 ? 0.362 32.945 32.060 1.00 41.01 242 LEU A CA 1
ATOM 1907 C C . LEU A 1 242 ? -0.282 31.705 32.653 1.00 40.91 242 LEU A C 1
ATOM 1908 O O . LEU A 1 242 ? 0.087 30.583 32.300 1.00 40.72 242 LEU A O 1
ATOM 1913 N N . LYS A 1 243 ? -1.245 31.916 33.550 1.00 40.81 243 LYS A N 1
ATOM 1914 C CA . LYS A 1 243 ? -1.937 30.809 34.204 1.00 40.75 243 LYS A CA 1
ATOM 1915 C C . LYS A 1 243 ? -2.737 29.960 33.219 1.00 40.46 243 LYS A C 1
ATOM 1916 O O . LYS A 1 243 ? -2.756 28.737 33.348 1.00 40.42 243 LYS A O 1
ATOM 1922 N N . LYS A 1 244 ? -3.393 30.594 32.248 1.00 40.22 244 LYS A N 1
ATOM 1923 C CA . LYS A 1 244 ? -4.122 29.851 31.217 1.00 40.08 244 LYS A CA 1
ATOM 1924 C C . LYS A 1 244 ? -3.162 28.966 30.421 1.00 39.23 244 LYS A C 1
ATOM 1925 O O . LYS A 1 244 ? -3.411 27.768 30.247 1.00 39.07 244 LYS A O 1
ATOM 1931 N N . ILE A 1 245 ? -2.064 29.564 29.958 1.00 38.26 245 ILE A N 1
ATOM 1932 C CA . ILE A 1 245 ? -1.046 28.837 29.199 1.00 37.19 245 ILE A CA 1
ATOM 1933 C C . ILE A 1 245 ? -0.437 27.685 30.010 1.00 36.54 245 ILE A C 1
ATOM 1934 O O . ILE A 1 245 ? -0.405 26.544 29.528 1.00 36.30 245 ILE A O 1
ATOM 1939 N N . ALA A 1 246 ? 0.010 27.974 31.235 1.00 35.72 246 ALA A N 1
ATOM 1940 C CA . ALA A 1 246 ? 0.534 26.945 32.147 1.00 35.11 246 ALA A CA 1
ATOM 1941 C C . ALA A 1 246 ? -0.442 25.783 32.337 1.00 34.69 246 ALA A C 1
ATOM 1942 O O . ALA A 1 246 ? -0.034 24.618 32.346 1.00 34.64 246 ALA A O 1
ATOM 1944 N N . GLU A 1 247 ? -1.726 26.104 32.479 1.00 34.15 247 GLU A N 1
ATOM 1945 C CA . GLU A 1 247 ? -2.757 25.083 32.653 1.00 33.76 247 GLU A CA 1
ATOM 1946 C C . GLU A 1 247 ? -2.923 24.202 31.412 1.00 33.12 247 GLU A C 1
ATOM 1947 O O . GLU A 1 247 ? -3.065 22.983 31.527 1.00 32.91 247 GLU A O 1
ATOM 1953 N N . ILE A 1 248 ? -2.911 24.827 30.233 1.00 32.75 248 ILE A N 1
ATOM 1954 C CA . ILE A 1 248 ? -2.964 24.090 28.970 1.00 32.62 248 ILE A CA 1
ATOM 1955 C C . ILE A 1 248 ? -1.821 23.071 28.858 1.00 32.54 248 ILE A C 1
ATOM 1956 O O . ILE A 1 248 ? -2.058 21.922 28.489 1.00 32.45 248 ILE A O 1
ATOM 1961 N N . MET A 1 249 ? -0.599 23.486 29.196 1.00 32.53 249 MET A N 1
ATOM 1962 C CA . MET A 1 249 ? 0.578 22.603 29.129 1.00 32.71 249 MET A CA 1
ATOM 1963 C C . MET A 1 249 ? 0.422 21.376 30.020 1.00 32.75 249 MET A C 1
ATOM 1964 O O . MET A 1 249 ? 0.591 20.235 29.583 1.00 32.72 249 MET A O 1
ATOM 1969 N N . VAL A 1 250 ? 0.077 21.643 31.270 1.00 32.98 250 VAL A N 1
ATOM 1970 C CA . VAL A 1 250 ? 0.049 20.657 32.327 1.00 33.34 250 VAL A CA 1
ATOM 1971 C C . VAL A 1 250 ? -1.120 19.657 32.197 1.00 33.16 250 VAL A C 1
ATOM 1972 O O . VAL A 1 250 ? -0.989 18.490 32.586 1.00 33.33 250 VAL A O 1
ATOM 1976 N N . THR A 1 251 ? -2.240 20.095 31.627 1.00 32.97 251 THR A N 1
ATOM 1977 C CA . THR A 1 251 ? -3.390 19.205 31.420 1.00 32.92 251 THR A CA 1
ATOM 1978 C C . THR A 1 251 ? -3.314 18.452 30.093 1.00 32.95 251 THR A C 1
ATOM 1979 O O . THR A 1 251 ? -4.147 17.583 29.819 1.00 32.93 251 THR A O 1
ATOM 1983 N N . ASN A 1 252 ? -2.314 18.783 29.281 1.00 33.03 252 ASN A N 1
ATOM 1984 C CA . ASN A 1 252 ? -2.136 18.141 27.982 1.00 33.17 252 ASN A CA 1
ATOM 1985 C C . ASN A 1 252 ? -0.781 17.463 27.775 1.00 33.65 252 ASN A C 1
ATOM 1986 O O . ASN A 1 252 ? -0.510 16.928 26.692 1.00 33.24 252 ASN A O 1
ATOM 1991 N N . ASP A 1 253 ? 0.062 17.482 28.806 1.00 34.53 253 ASP A N 1
ATOM 1992 C CA . ASP A 1 253 ? 1.432 16.990 28.681 1.00 35.77 253 ASP A CA 1
ATOM 1993 C C . ASP A 1 253 ? 2.098 17.564 27.427 1.00 36.02 253 ASP A C 1
ATOM 1994 O O . ASP A 1 253 ? 2.656 16.817 26.621 1.00 35.98 253 ASP A O 1
ATOM 1999 N N . ILE A 1 254 ? 2.002 18.879 27.248 1.00 36.49 254 ILE A N 1
ATOM 2000 C CA . ILE A 1 254 ? 2.655 19.569 26.141 1.00 36.88 254 ILE A CA 1
ATOM 2001 C C . ILE A 1 254 ? 3.644 20.510 26.820 1.00 36.62 254 ILE A C 1
ATOM 2002 O O . ILE A 1 254 ? 3.351 21.033 27.898 1.00 36.80 254 ILE A O 1
ATOM 2007 N N . GLY A 1 255 ? 4.818 20.702 26.230 1.00 36.13 255 GLY A N 1
ATOM 2008 C CA . GLY A 1 255 ? 5.842 21.525 26.869 1.00 35.51 255 GLY A CA 1
ATOM 2009 C C . GLY A 1 255 ? 6.086 22.865 26.209 1.00 35.07 255 GLY A C 1
ATOM 2010 O O . GLY A 1 255 ? 6.751 23.718 26.787 1.00 34.98 255 GLY A O 1
ATOM 2011 N N . ALA A 1 256 ? 5.551 23.051 25.004 1.00 34.80 256 ALA A N 1
ATOM 2012 C CA . ALA A 1 256 ? 5.839 24.243 24.209 1.00 34.65 256 ALA A CA 1
ATOM 2013 C C . ALA A 1 256 ? 4.676 24.670 23.315 1.00 34.66 256 ALA A C 1
ATOM 2014 O O . ALA A 1 256 ? 4.089 23.845 22.610 1.00 34.63 256 ALA A O 1
ATOM 2016 N N . LEU A 1 257 ? 4.350 25.961 23.354 1.00 34.76 257 LEU A N 1
ATOM 2017 C CA . LEU A 1 257 ? 3.402 26.555 22.412 1.00 34.90 257 LEU A CA 1
ATOM 2018 C C . LEU A 1 257 ? 4.094 27.647 21.588 1.00 35.39 257 LEU A C 1
ATOM 2019 O O . LEU A 1 257 ? 4.709 28.555 22.156 1.00 35.06 257 LEU A O 1
ATOM 2024 N N . PRO A 1 258 ? 4.023 27.547 20.245 1.00 36.11 258 PRO A N 1
ATOM 2025 C CA . PRO A 1 258 ? 4.437 28.647 19.378 1.00 37.04 258 PRO A CA 1
ATOM 2026 C C . PRO A 1 258 ? 3.531 29.847 19.642 1.00 38.22 258 PRO A C 1
ATOM 2027 O O . PRO A 1 258 ? 2.327 29.672 19.837 1.00 38.09 258 PRO A O 1
ATOM 2031 N N . VAL A 1 259 ? 4.110 31.043 19.692 1.00 39.84 259 VAL A N 1
ATOM 2032 C CA . VAL A 1 259 ? 3.337 32.270 19.876 1.00 41.66 259 VAL A CA 1
ATOM 2033 C C . VAL A 1 259 ? 3.114 32.887 18.499 1.00 43.17 259 VAL A C 1
ATOM 2034 O O . VAL A 1 259 ? 4.072 33.149 17.761 1.00 43.09 259 VAL A O 1
ATOM 2038 N N . VAL A 1 260 ? 1.847 33.087 18.148 1.00 45.42 260 VAL A N 1
ATOM 2039 C CA . VAL A 1 260 ? 1.498 33.558 16.812 1.00 47.80 260 VAL A CA 1
ATOM 2040 C C . VAL A 1 260 ? 0.599 34.789 16.769 1.00 49.63 260 VAL A C 1
ATOM 2041 O O . VAL A 1 260 ? -0.084 35.142 17.740 1.00 49.86 260 VAL A O 1
ATOM 2045 N N . ASP A 1 261 ? 0.625 35.409 15.589 1.00 51.95 261 ASP A N 1
ATOM 2046 C CA . ASP A 1 261 ? -0.285 36.455 15.149 1.00 54.21 261 ASP A CA 1
ATOM 2047 C C . ASP A 1 261 ? -1.653 35.868 14.886 1.00 55.45 261 ASP A C 1
ATOM 2048 O O . ASP A 1 261 ? -1.820 34.641 14.851 1.00 55.62 261 ASP A O 1
ATOM 2053 N N . GLU A 1 262 ? -2.631 36.739 14.656 1.00 56.96 262 GLU A N 1
ATOM 2054 C CA . GLU A 1 262 ? -3.900 36.293 14.107 1.00 58.30 262 GLU A CA 1
ATOM 2055 C C . GLU A 1 262 ? -3.678 35.840 12.659 1.00 58.60 262 GLU A C 1
ATOM 2056 O O . GLU A 1 262 ? -4.454 35.039 12.133 1.00 58.74 262 GLU A O 1
ATOM 2062 N N . ASN A 1 263 ? -2.621 36.345 12.022 1.00 58.88 263 ASN A N 1
ATOM 2063 C CA . ASN A 1 263 ? -2.245 35.881 10.684 1.00 59.00 263 ASN A CA 1
ATOM 2064 C C . ASN A 1 263 ? -1.255 34.720 10.693 1.00 58.82 263 ASN A C 1
ATOM 2065 O O . ASN A 1 263 ? -0.802 34.266 9.635 1.00 58.83 263 ASN A O 1
ATOM 2070 N N . LEU A 1 264 ? -0.939 34.249 11.898 1.00 58.49 264 LEU A N 1
ATOM 2071 C CA . LEU A 1 264 ? -0.103 33.067 12.110 1.00 58.11 264 LEU A CA 1
ATOM 2072 C C . LEU A 1 264 ? 1.373 33.310 11.859 1.00 57.85 264 LEU A C 1
ATOM 2073 O O . LEU A 1 264 ? 2.137 32.363 11.651 1.00 57.87 264 LEU A O 1
ATOM 2078 N N . ARG A 1 265 ? 1.773 34.575 11.872 1.00 57.38 265 ARG A N 1
ATOM 2079 C CA . ARG A 1 265 ? 3.187 34.899 11.903 1.00 56.99 265 ARG A CA 1
ATOM 2080 C C . ARG A 1 265 ? 3.706 34.606 13.296 1.00 55.97 265 ARG A C 1
ATOM 2081 O O . ARG A 1 265 ? 3.005 34.828 14.284 1.00 55.91 265 ARG A O 1
ATOM 2089 N N . ILE A 1 266 ? 4.935 34.108 13.369 1.00 54.70 266 ILE A N 1
ATOM 2090 C CA . ILE A 1 266 ? 5.531 33.685 14.635 1.00 53.39 266 ILE A CA 1
ATOM 2091 C C . ILE A 1 266 ? 6.106 34.870 15.388 1.00 52.21 266 ILE A C 1
ATOM 2092 O O . ILE A 1 266 ? 6.958 35.597 14.862 1.00 52.16 266 ILE A O 1
ATOM 2097 N N . LYS A 1 267 ? 5.652 35.048 16.625 1.00 50.53 267 LYS A N 1
ATOM 2098 C CA . LYS A 1 267 ? 6.166 36.109 17.489 1.00 48.80 267 LYS A CA 1
ATOM 2099 C C . LYS A 1 267 ? 7.144 35.584 18.533 1.00 47.07 267 LYS A C 1
ATOM 2100 O O . LYS A 1 267 ? 7.824 36.368 19.208 1.00 46.95 267 LYS A O 1
ATOM 2106 N N . GLY A 1 268 ? 7.209 34.265 18.672 1.00 44.91 268 GLY A N 1
ATOM 2107 C CA . GLY A 1 268 ? 8.019 33.655 19.715 1.00 42.22 268 GLY A CA 1
ATOM 2108 C C . GLY A 1 268 ? 7.576 32.243 20.021 1.00 40.45 268 GLY A C 1
ATOM 2109 O O . GLY A 1 268 ? 6.846 31.623 19.243 1.00 40.05 268 GLY A O 1
ATOM 2110 N N . ILE A 1 269 ? 8.042 31.729 21.150 1.00 38.79 269 ILE A N 1
ATOM 2111 C CA . ILE A 1 269 ? 7.671 30.407 21.627 1.00 37.21 269 ILE A CA 1
ATOM 2112 C C . ILE A 1 269 ? 7.734 30.522 23.140 1.00 36.04 269 ILE A C 1
ATOM 2113 O O . ILE A 1 269 ? 8.513 31.318 23.675 1.00 35.84 269 ILE A O 1
ATOM 2118 N N . ILE A 1 270 ? 6.887 29.773 23.833 1.00 34.59 270 ILE A N 1
ATOM 2119 C CA . ILE A 1 270 ? 6.923 29.741 25.289 1.00 33.39 270 ILE A CA 1
ATOM 2120 C C . ILE A 1 270 ? 6.872 28.289 25.745 1.00 32.86 270 ILE A C 1
ATOM 2121 O O . ILE A 1 270 ? 6.113 27.486 25.201 1.00 32.88 270 ILE A O 1
ATOM 2126 N N . THR A 1 271 ? 7.700 27.949 26.725 1.00 32.27 271 THR A N 1
ATOM 2127 C CA . THR A 1 271 ? 7.774 26.576 27.180 1.00 31.89 271 THR A CA 1
ATOM 2128 C C . THR A 1 271 ? 7.603 26.519 28.683 1.00 32.06 271 THR A C 1
ATOM 2129 O O . THR A 1 271 ? 7.562 27.554 29.361 1.00 31.91 271 THR A O 1
ATOM 2133 N N . GLU A 1 272 ? 7.526 25.300 29.201 1.00 32.46 272 GLU A N 1
ATOM 2134 C CA . GLU A 1 272 ? 7.435 25.065 30.633 1.00 33.22 272 GLU A CA 1
ATOM 2135 C C . GLU A 1 272 ? 8.571 25.706 31.418 1.00 33.15 272 GLU A C 1
ATOM 2136 O O . GLU A 1 272 ? 8.350 26.179 32.532 1.00 33.28 272 GLU A O 1
ATOM 2142 N N . LYS A 1 273 ? 9.782 25.721 30.854 1.00 33.09 273 LYS A N 1
ATOM 2143 C CA . LYS A 1 273 ? 10.905 26.369 31.534 1.00 33.00 273 LYS A CA 1
ATOM 2144 C C . LYS A 1 273 ? 10.651 27.866 31.679 1.00 33.40 273 LYS A C 1
ATOM 2145 O O . LYS A 1 273 ? 10.950 28.449 32.723 1.00 33.50 273 LYS A O 1
ATOM 2151 N N . ASP A 1 274 ? 10.091 28.475 30.634 1.00 33.95 274 ASP A N 1
ATOM 2152 C CA . ASP A 1 274 ? 9.727 29.894 30.653 1.00 34.71 274 ASP A CA 1
ATOM 2153 C C . ASP A 1 274 ? 8.661 30.213 31.688 1.00 35.33 274 ASP A C 1
ATOM 2154 O O . ASP A 1 274 ? 8.727 31.252 32.347 1.00 35.56 274 ASP A O 1
ATOM 2159 N N . VAL A 1 275 ? 7.659 29.339 31.791 1.00 35.93 275 VAL A N 1
ATOM 2160 C CA . VAL A 1 275 ? 6.608 29.470 32.801 1.00 36.56 275 VAL A CA 1
ATOM 2161 C C . VAL A 1 275 ? 7.232 29.513 34.189 1.00 37.09 275 VAL A C 1
ATOM 2162 O O . VAL A 1 275 ? 6.857 30.345 35.016 1.00 37.18 275 VAL A O 1
ATOM 2166 N N . LEU A 1 276 ? 8.199 28.632 34.431 1.00 37.76 276 LEU A N 1
ATOM 2167 C CA . LEU A 1 276 ? 8.849 28.566 35.731 1.00 38.57 276 LEU A CA 1
ATOM 2168 C C . LEU A 1 276 ? 9.664 29.814 36.084 1.00 39.41 276 LEU A C 1
ATOM 2169 O O . LEU A 1 276 ? 10.028 30.000 37.246 1.00 39.26 276 LEU A O 1
ATOM 2174 N N . LYS A 1 277 ? 9.936 30.676 35.103 1.00 40.80 277 LYS A N 1
ATOM 2175 C CA . LYS A 1 277 ? 10.628 31.940 35.383 1.00 42.31 277 LYS A CA 1
ATOM 2176 C C . LYS A 1 277 ? 9.765 32.903 36.206 1.00 43.56 277 LYS A C 1
ATOM 2177 O O . LYS A 1 277 ? 10.285 33.860 36.788 1.00 43.74 277 LYS A O 1
ATOM 2183 N N . TYR A 1 278 ? 8.453 32.640 36.248 1.00 45.07 278 TYR A N 1
ATOM 2184 C CA . TYR A 1 278 ? 7.535 33.345 37.152 1.00 46.56 278 TYR A CA 1
ATOM 2185 C C . TYR A 1 278 ? 7.982 33.191 38.602 1.00 47.63 278 TYR A C 1
ATOM 2186 O O . TYR A 1 278 ? 7.885 34.137 39.383 1.00 47.81 278 TYR A O 1
ATOM 2195 N N . PHE A 1 279 ? 8.475 32.003 38.954 1.00 48.97 279 PHE A N 1
ATOM 2196 C CA . PHE A 1 279 ? 8.880 31.703 40.330 1.00 50.20 279 PHE A CA 1
ATOM 2197 C C . PHE A 1 279 ? 10.385 31.845 40.574 1.00 50.90 279 PHE A C 1
ATOM 2198 O O . PHE A 1 279 ? 10.890 31.410 41.612 1.00 50.99 279 PHE A O 1
ATOM 2206 N N . ALA A 1 280 ? 11.096 32.451 39.627 1.00 51.72 280 ALA A N 1
ATOM 2207 C CA . ALA A 1 280 ? 12.514 32.746 39.815 1.00 52.44 280 ALA A CA 1
ATOM 2208 C C . ALA A 1 280 ? 12.683 33.937 40.756 1.00 52.80 280 ALA A C 1
ATOM 2209 O O . ALA A 1 280 ? 13.606 33.979 41.569 1.00 53.00 280 ALA A O 1
#

InterPro domains:
  IPR000644 CBS domain [PF00571] (11-61)
  IPR000644 CBS domain [PF00571] (86-141)
  IPR000644 CBS domain [PF00571] (151-203)
  IPR000644 CBS domain [PF00571] (226-279)
  IPR000644 CBS domain [PS51371] (10-67)
  IPR000644 CBS domain [PS51371] (90-146)
  IPR000644 CBS domain [PS51371] (154-209)
  IPR000644 CBS domain [PS51371] (229-280)
  IPR000644 CBS domain [SM00116] (13-62)
  IPR000644 CBS domain [SM00116] (93-141)
  IPR000644 CBS domain [SM00116] (157-204)
  IPR000644 CBS domain [SM00116] (232-280)
  IPR046342 CBS domain superfamily [G3DSA:3.10.580.10] (1-144)
  IPR046342 CBS domain superfamily [G3DSA:3.10.580.10] (145-280)
  IPR046342 CBS domain superfamily [SSF54631] (11-146)
  IPR046342 CBS domain superfamily [SSF54631] (150-279)
  IPR051257 Diverse Function CBS-Domain-Containing Protein [PTHR43080] (77-202)

Nearest PDB structures (foldseek):
  3kh5-assembly1_A  TM=1.004E+00  e=3.194E-62  Methanocaldococcus jannaschii
  3ddj-assembly1_A  TM=8.808E-01  e=2.434E-23  Saccharolobus solfataricus
  2yzq-assembly1_A  TM=7.797E-01  e=5.330E-18  Pyrococcus horikoshii
  9e6q-assembly1_3  TM=7.698E-01  e=1.132E-17  Pyrobaculum calidifontis JCM 11548
  9e7f-assembly1_3  TM=7.491E-01  e=1.083E-16  Pyrobaculum calidifontis JCM 11548

Foldseek 3Di:
DFPLVLFDPDDAQAAEQQQFLVNVLCSCVVVVPQKHFYAPPPQQAGFFIGGLLLVLCCVQQHDVVCLCCPVVVNQPVVSRNGGCNSRTGGPFDAAERRDHPVVVLCCVQPVVAFKHFYAYPVNHGDGMDGLLSSCVVCLVVAPFQAWCVVLFAQDADAAEQFDFQNVVSNSCNVVVHQKHFYDDPQAGFFIHGSVLLSVLCPDPVQVVCSVVDVNVVSRRDGCNVRTGRDFDAAEGSDTLSVVSVVCSVPVHFKHFYADPRRRTRGMHGSSSSSVSVD

Solvent-accessible surface area: 13917 Å² total; per-residue (Å²): 130,108,0,71,160,42,11,54,153,83,162,31,28,37,5,95,26,96,22,42,0,98,112,1,17,76,20,1,53,130,58,143,91,30,49,0,0,0,1,46,86,72,60,66,78,8,49,0,20,0,28,1,31,14,0,0,18,0,6,16,0,18,104,37,31,84,22,5,124,119,127,40,142,78,73,10,41,36,0,5,100,21,26,0,126,88,3,19,86,114,150,31,64,39,3,96,78,94,6,46,13,97,77,0,10,112,18,0,42,89,123,115,35,17,3,0,0,0,0,20,124,99,52,56,18,68,6,13,0,30,15,45,19,0,1,112,44,27,29,102,134,4,72,115,116,47,52,0,58,138,26,30,58,180,100,36,70,48,1,60,29,32,48,100,0,76,58,0,0,139,31,0,36,191,60,45,91,78,52,0,0,0,20,45,170,33,84,13,51,0,21,0,25,1,26,28,1,2,112,19,15,61,33,133,103,0,85,82,33,14,115,102,39,77,19,133,71,6,23,35,19,98,0,72,122,39,18,121,146,115,32,82,48,2,85,95,44,25,86,0,49,108,1,0,83,38,0,9,96,76,91,50,1,4,0,0,0,6,48,151,102,84,114,38,87,0,19,0,36,9,45,8,0,0,95,61,55,115

Sequence (278 aa):
VRVMKIAQNKKIVTVYPTTTIRKALMTMNENKYRRLPVVNAGNNKVVGIITSMDIVDFMGGGSKYNLIREKHERNFLAAINEPVREIMEENVITLKENADDIDEAIETFLTKNVGGAPIVNDENQLISLITERDVIRALLDKIDENEVIDDYITRDVIVATPGERLKDVARTMVRNGFRRLPVVSEGRLVGIITSTDFIKLLGSDWAFNHMQTGNVREITNVRMEEIMKRDVITAKEGDKLKKIAEIMVTNDIGALPVVDENLRIKGIITEKDVLKYFA

B-factor: mean 45.31, std 12.84, range [27.08, 88.18]

Secondary structure (DSSP, 8-state):
-BGGGTS--SPPP-B-TTSBHHHHHHHHHHH---EEEEE-TTT-BEEEEEEHHHHHIIIIISGGGHIIIIISTT-HHHHTTSBGGGTSB-S---EETT-BHHHHHHHHHHTT-SEEEEE-TT-BEEEEEEHHHHHHHHGGGS-TT-BSGGG-B-S---B-TT-BHHHHHHHHHHHT-SEEEEEETTEEEEEEEHHHHHHHHTSHHHHHHHHS--THHHHH-BHHHHSBSS---B-TT-BHHHHHHHHHHHT--EEEEE-TT-BEEEEEEHHHHGGGG-